Protein AF-0000000078787215 (afdb_homodimer)

Radius of gyration: 21.3 Å; Cα contacts (8 Å, |Δi|>4): 673; chains: 2; bounding box: 52×55×45 Å

Sequence (378 aa):
MTNVIDKITSLYPISDDTIRTLKENVTICHFPKKHLLIKENTFSRSAYFIEKGITRSFWLVNGEEITTSFSWEGGIVFSMDEFYYNKLSEEFVETLEEVVAYKISLSDLNRLFQTNIELANWGRIIHQDEYRRLHRSHKERLTLPAKERYEEFKQQFPQIYQRVNLGYIASYLGITLSTLSRLRAQNNIMTNVIDKITSLYPISDDTIRTLKENVTICHFPKKHLLIKENTFSRSAYFIEKGITRSFWLVNGEEITTSFSWEGGIVFSMDEFYYNKLSEEFVETLEEVVAYKISLSDLNRLFQTNIELANWGRIIHQDEYRRLHRSHKERLTLPAKERYEEFKQQFPQIYQRVNLGYIASYLGITLSTLSRLRAQNNI

Structure (mmCIF, N/CA/C/O backbone):
data_AF-0000000078787215-model_v1
#
loop_
_entity.id
_entity.type
_entity.pdbx_description
1 polymer 'Cyclic nucleotide-binding domain-containing protein'
#
loop_
_atom_site.group_PDB
_atom_site.id
_atom_site.type_symbol
_atom_site.label_atom_id
_atom_site.label_alt_id
_atom_site.label_comp_id
_atom_site.label_asym_id
_atom_site.label_entity_id
_atom_site.label_seq_id
_atom_site.pdbx_PDB_ins_code
_atom_site.Cartn_x
_atom_site.Cartn_y
_atom_site.Cartn_z
_atom_site.occupancy
_atom_site.B_iso_or_equiv
_atom_site.auth_seq_id
_atom_site.auth_comp_id
_atom_site.auth_asym_id
_atom_site.auth_atom_id
_atom_site.pdbx_PDB_model_num
ATOM 1 N N . MET A 1 1 ? -12.953 -23.453 -5.723 1 96.75 1 MET A N 1
ATOM 2 C CA . MET A 1 1 ? -12.43 -22.203 -5.199 1 96.75 1 MET A CA 1
ATOM 3 C C . MET A 1 1 ? -12.203 -22.281 -3.695 1 96.75 1 MET A C 1
ATOM 5 O O . MET A 1 1 ? -12.492 -21.344 -2.965 1 96.75 1 MET A O 1
ATOM 9 N N . THR A 1 2 ? -11.703 -23.406 -3.283 1 97.75 2 THR A N 1
ATOM 10 C CA . THR A 1 2 ? -11.562 -23.672 -1.856 1 97.75 2 THR A CA 1
ATOM 11 C C . THR A 1 2 ? -10.469 -22.812 -1.242 1 97.75 2 THR A C 1
ATOM 13 O O . THR A 1 2 ? -10.727 -22.062 -0.295 1 97.75 2 THR A O 1
ATOM 16 N N . ASN A 1 3 ? -9.234 -22.844 -1.761 1 98.38 3 ASN A N 1
ATOM 17 C CA . ASN A 1 3 ? -8.133 -22.062 -1.21 1 98.38 3 ASN A CA 1
ATOM 18 C C . ASN A 1 3 ? -8.398 -20.562 -1.304 1 98.38 3 ASN A C 1
ATOM 20 O O . ASN A 1 3 ? -8.078 -19.812 -0.38 1 98.38 3 ASN A O 1
ATOM 24 N N . VAL A 1 4 ? -9.008 -20.141 -2.375 1 98.62 4 VAL A N 1
ATOM 25 C CA . VAL A 1 4 ? -9.312 -18.734 -2.604 1 98.62 4 VAL A CA 1
ATOM 26 C C . VAL A 1 4 ? -10.312 -18.25 -1.552 1 98.62 4 VAL A C 1
ATOM 28 O O . VAL A 1 4 ? -10.062 -17.25 -0.874 1 98.62 4 VAL A O 1
ATOM 31 N N . ILE A 1 5 ? -11.359 -19.016 -1.369 1 98.69 5 ILE A N 1
ATOM 32 C CA . ILE A 1 5 ? -12.422 -18.609 -0.453 1 98.69 5 ILE A CA 1
ATOM 33 C C . ILE A 1 5 ? -11.914 -18.688 0.986 1 98.69 5 ILE A C 1
ATOM 35 O O . ILE A 1 5 ? -12.227 -17.812 1.802 1 98.69 5 ILE A O 1
ATOM 39 N N . ASP A 1 6 ? -11.148 -19.703 1.272 1 98.44 6 ASP A N 1
ATOM 40 C CA . ASP A 1 6 ? -10.586 -19.828 2.611 1 98.44 6 ASP A CA 1
ATOM 41 C C . ASP A 1 6 ? -9.719 -18.625 2.953 1 98.44 6 ASP A C 1
ATOM 43 O O . ASP A 1 6 ? -9.805 -18.078 4.059 1 98.44 6 ASP A O 1
ATOM 47 N N . LYS A 1 7 ? -8.898 -18.188 2.045 1 98.31 7 LYS A N 1
ATOM 48 C CA . L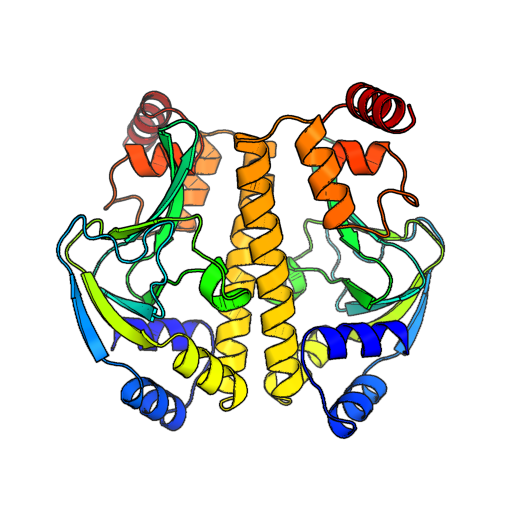YS A 1 7 ? -8.023 -17.031 2.287 1 98.31 7 LYS A CA 1
ATOM 49 C C . LYS A 1 7 ? -8.836 -15.742 2.41 1 98.31 7 LYS A C 1
ATOM 51 O O . LYS A 1 7 ? -8.602 -14.938 3.311 1 98.31 7 LYS A O 1
ATOM 56 N N . ILE A 1 8 ? -9.781 -15.555 1.487 1 98.5 8 ILE A N 1
ATOM 57 C CA . ILE A 1 8 ? -10.625 -14.367 1.549 1 98.5 8 ILE A CA 1
ATOM 58 C C . ILE A 1 8 ? -11.297 -14.281 2.918 1 98.5 8 ILE A C 1
ATOM 60 O O . ILE A 1 8 ? -11.25 -13.242 3.578 1 98.5 8 ILE A O 1
ATOM 64 N N . THR A 1 9 ? -11.828 -15.422 3.369 1 98.19 9 THR A N 1
ATOM 65 C CA . THR A 1 9 ? -12.594 -15.461 4.613 1 98.19 9 THR A CA 1
ATOM 66 C C . THR A 1 9 ? -11.672 -15.273 5.816 1 98.19 9 THR A C 1
ATOM 68 O O . THR A 1 9 ? -12.07 -14.703 6.832 1 98.19 9 THR A O 1
ATOM 71 N N . SER A 1 10 ? -10.438 -15.727 5.676 1 97.69 10 SER A N 1
ATOM 72 C CA . SER A 1 10 ? -9.484 -15.555 6.762 1 97.69 10 SER A CA 1
ATOM 73 C C . SER A 1 10 ? -9.125 -14.078 6.953 1 97.69 10 SER A C 1
ATOM 75 O O . SER A 1 10 ? -8.758 -13.664 8.055 1 97.69 10 SER A O 1
ATOM 77 N N . LEU A 1 11 ? -9.234 -13.281 5.934 1 97 11 LEU A N 1
ATOM 78 C CA . LEU A 1 11 ? -8.883 -11.859 5.988 1 97 11 LEU A CA 1
ATOM 79 C C . LEU A 1 11 ? -10.094 -11.016 6.367 1 97 11 LEU A C 1
ATOM 81 O O . LEU A 1 11 ? -9.969 -10.039 7.105 1 97 11 LEU A O 1
ATOM 85 N N . TYR A 1 12 ? -11.188 -11.414 5.871 1 97.75 12 TYR A N 1
ATOM 86 C CA . TYR A 1 12 ? -12.438 -10.711 6.121 1 97.75 12 TYR A CA 1
ATOM 87 C C . TYR A 1 12 ? -13.633 -11.648 5.984 1 97.75 12 TYR A C 1
ATOM 89 O O . TYR A 1 12 ? -13.75 -12.367 4.988 1 97.75 12 TYR A O 1
ATOM 97 N N . PRO A 1 13 ? -14.555 -11.586 6.953 1 97.75 13 PRO A N 1
ATOM 98 C CA . PRO A 1 13 ? -15.734 -12.445 6.848 1 97.75 13 PRO A CA 1
ATOM 99 C C . PRO A 1 13 ? -16.641 -12.078 5.672 1 97.75 13 PRO A C 1
ATOM 101 O O . PRO A 1 13 ? -17.016 -10.906 5.527 1 97.75 13 PRO A O 1
ATOM 104 N N . ILE A 1 14 ? -16.938 -13.023 4.863 1 98.06 14 ILE A N 1
ATOM 105 C CA . ILE A 1 14 ? -17.859 -12.789 3.76 1 98.06 14 ILE A CA 1
ATOM 106 C C . ILE A 1 14 ? -19 -13.797 3.822 1 98.06 14 ILE A C 1
ATOM 108 O O . ILE A 1 14 ? -18.812 -14.938 4.238 1 98.06 14 ILE A O 1
ATOM 112 N N . SER A 1 15 ? -20.188 -13.414 3.412 1 98.56 15 SER A N 1
ATOM 113 C CA . SER A 1 15 ? -21.391 -14.234 3.475 1 98.56 15 SER A CA 1
ATOM 114 C C . SER A 1 15 ? -21.438 -15.242 2.33 1 98.56 15 SER A C 1
ATOM 116 O O . SER A 1 15 ? -20.703 -15.109 1.352 1 98.56 15 SER A O 1
ATOM 118 N N . ASP A 1 16 ? -22.375 -16.203 2.469 1 98.31 16 ASP A N 1
ATOM 119 C CA . ASP A 1 16 ? -22.594 -17.172 1.401 1 98.31 16 ASP A CA 1
ATOM 120 C C . ASP A 1 16 ? -23.094 -16.484 0.13 1 98.31 16 ASP A C 1
ATOM 122 O O . ASP A 1 16 ? -22.766 -16.922 -0.98 1 98.31 16 ASP A O 1
ATOM 126 N N . ASP A 1 17 ? -23.859 -15.461 0.309 1 98.56 17 ASP A N 1
ATOM 127 C CA . ASP A 1 17 ? -24.344 -14.703 -0.841 1 98.56 17 ASP A CA 1
ATOM 128 C C . ASP A 1 17 ? -23.188 -14.047 -1.588 1 98.56 17 ASP A C 1
ATOM 130 O O . ASP A 1 17 ? -23.156 -14.047 -2.82 1 98.56 17 ASP A O 1
ATOM 134 N N . THR A 1 18 ? -22.281 -13.508 -0.87 1 98.69 18 THR A N 1
ATOM 135 C CA . THR A 1 18 ? -21.109 -12.891 -1.466 1 98.69 18 THR A CA 1
ATOM 136 C C . THR A 1 18 ? -20.25 -13.938 -2.18 1 98.69 18 THR A C 1
ATOM 138 O O . THR A 1 18 ? -19.75 -13.695 -3.281 1 98.69 18 THR A O 1
ATOM 141 N N . ILE A 1 19 ? -20.094 -15.102 -1.53 1 98.56 19 ILE A N 1
ATOM 142 C CA . ILE A 1 19 ? -19.344 -16.188 -2.135 1 98.56 19 ILE A CA 1
ATOM 143 C C . ILE A 1 19 ? -19.984 -16.594 -3.457 1 98.56 19 ILE A C 1
ATOM 145 O O . ILE A 1 19 ? -19.297 -16.781 -4.465 1 98.56 19 ILE A O 1
ATOM 149 N N . ARG A 1 20 ? -21.266 -16.719 -3.457 1 98.44 20 ARG A N 1
ATOM 150 C CA . ARG A 1 20 ? -22 -17.062 -4.676 1 98.44 20 ARG A CA 1
ATOM 151 C C . ARG A 1 20 ? -21.781 -16.016 -5.758 1 98.44 20 ARG A C 1
ATOM 153 O O . ARG A 1 20 ? -21.531 -16.344 -6.914 1 98.44 20 ARG A O 1
ATOM 160 N N . THR A 1 21 ? -21.875 -14.773 -5.383 1 98.44 21 THR A N 1
ATOM 161 C CA . THR A 1 21 ? -21.672 -13.672 -6.312 1 98.44 21 THR A CA 1
ATOM 162 C C . THR A 1 21 ? -20.281 -13.734 -6.926 1 98.44 21 THR A C 1
ATOM 164 O O . THR A 1 21 ? -20.109 -13.57 -8.141 1 98.44 21 THR A O 1
ATOM 167 N N . LEU A 1 22 ? -19.297 -13.984 -6.078 1 98.44 22 LEU A N 1
ATOM 168 C CA . LEU A 1 22 ? -17.922 -14.094 -6.559 1 98.44 22 LEU A CA 1
ATOM 169 C C . LEU A 1 22 ? -17.781 -15.234 -7.555 1 98.44 22 LEU A C 1
ATOM 171 O O . LEU A 1 22 ? -17.234 -15.055 -8.641 1 98.44 22 LEU A O 1
ATOM 175 N N . LYS A 1 23 ? -18.312 -16.344 -7.199 1 98.44 23 LYS A N 1
ATOM 176 C CA . LYS A 1 23 ? -18.203 -17.531 -8.039 1 98.44 23 LYS A CA 1
ATOM 177 C C . LYS A 1 23 ? -18.875 -17.312 -9.391 1 98.44 23 LYS A C 1
ATOM 179 O O . LYS A 1 23 ? -18.406 -17.844 -10.406 1 98.44 23 LYS A O 1
ATOM 184 N N . GLU A 1 24 ? -19.859 -16.484 -9.414 1 98.31 24 GLU A N 1
ATOM 185 C CA . GLU A 1 24 ? -20.625 -16.219 -10.641 1 98.31 24 GLU A CA 1
ATOM 186 C C . GLU A 1 24 ? -19.859 -15.266 -11.555 1 98.31 24 GLU A C 1
ATOM 188 O O . GLU A 1 24 ? -20.203 -15.117 -12.734 1 98.31 24 GLU A O 1
ATOM 193 N N . ASN A 1 25 ? -18.844 -14.664 -11.062 1 98.44 25 ASN A N 1
ATOM 194 C CA . ASN A 1 25 ? -18.156 -13.633 -11.836 1 98.44 25 ASN A CA 1
ATOM 195 C C . ASN A 1 25 ? -16.75 -14.07 -12.234 1 98.44 25 ASN A C 1
ATOM 197 O O . ASN A 1 25 ? -15.977 -13.273 -12.773 1 98.44 25 ASN A O 1
ATOM 201 N N . VAL A 1 26 ? -16.406 -15.344 -11.922 1 98.69 26 VAL A N 1
ATOM 202 C CA . VAL A 1 26 ? -15.062 -15.797 -12.234 1 98.69 26 VAL A CA 1
ATOM 203 C C . VAL A 1 26 ? -15.125 -17 -13.164 1 98.69 26 VAL A C 1
ATOM 205 O O . VAL A 1 26 ? -16.156 -17.688 -13.234 1 98.69 26 VAL A O 1
ATOM 208 N N . THR A 1 27 ? -14.016 -17.203 -13.898 1 98.56 27 THR A N 1
ATOM 209 C CA . THR A 1 27 ? -13.836 -18.391 -14.742 1 98.56 27 THR A CA 1
ATOM 210 C C . THR A 1 27 ? -12.539 -19.109 -14.398 1 98.56 27 THR A C 1
ATOM 212 O O . THR A 1 27 ? -11.5 -18.469 -14.203 1 98.56 27 THR A O 1
ATOM 215 N N . ILE A 1 28 ? -12.57 -20.453 -14.367 1 98.38 28 ILE A N 1
ATOM 216 C CA . ILE A 1 28 ? -11.383 -21.234 -14.023 1 98.38 28 ILE A CA 1
ATOM 217 C C . ILE A 1 28 ? -10.422 -21.266 -15.211 1 98.38 28 ILE A C 1
ATOM 219 O O . ILE A 1 28 ? -10.852 -21.375 -16.359 1 98.38 28 ILE A O 1
ATOM 223 N N . CYS A 1 29 ? -9.133 -21.125 -14.953 1 98.19 29 CYS A N 1
ATOM 224 C CA . CYS A 1 29 ? -8.07 -21.156 -15.945 1 98.19 29 CYS A CA 1
ATOM 225 C C . CYS A 1 29 ? -6.898 -22 -15.469 1 98.19 29 CYS A C 1
ATOM 227 O O . CYS A 1 29 ? -6.68 -22.141 -14.258 1 98.19 29 CYS A O 1
ATOM 229 N N . HIS A 1 30 ? -6.215 -22.531 -16.438 1 98.69 30 HIS A N 1
ATOM 230 C CA . HIS A 1 30 ? -4.992 -23.297 -16.203 1 98.69 30 HIS A CA 1
ATOM 231 C C . HIS A 1 30 ? -3.822 -22.719 -16.984 1 98.69 30 HIS A C 1
ATOM 233 O O . HIS A 1 30 ? -3.959 -22.406 -18.172 1 98.69 30 HIS A O 1
ATOM 239 N N . PHE A 1 31 ? -2.725 -22.516 -16.328 1 98.5 31 PHE A N 1
ATOM 240 C CA . PHE A 1 31 ? -1.531 -21.969 -16.969 1 98.5 31 PHE A CA 1
ATOM 241 C C . PHE A 1 31 ? -0.323 -22.859 -16.703 1 98.5 31 PHE A C 1
ATOM 243 O O . PHE A 1 31 ? -0.154 -23.391 -15.602 1 98.5 31 PHE A O 1
ATOM 250 N N . PRO A 1 32 ? 0.517 -23.094 -17.734 1 98.5 32 PRO A N 1
ATOM 251 C CA . PRO A 1 32 ? 1.764 -23.828 -17.5 1 98.5 32 PRO A CA 1
ATOM 252 C C . PRO A 1 32 ? 2.812 -23 -16.766 1 98.5 32 PRO A C 1
ATOM 254 O O . PRO A 1 32 ? 2.635 -21.781 -16.594 1 98.5 32 PRO A O 1
ATOM 257 N N . LYS A 1 33 ? 3.785 -23.703 -16.312 1 97.75 33 LYS A N 1
ATOM 258 C CA . LYS A 1 33 ? 4.957 -23.031 -15.773 1 97.75 33 LYS A CA 1
ATOM 259 C C . LYS A 1 33 ? 5.559 -22.062 -16.781 1 97.75 33 LYS A C 1
ATOM 261 O O . LYS A 1 33 ? 5.574 -22.344 -17.984 1 97.75 33 LYS A O 1
ATOM 266 N N . LYS A 1 34 ? 6 -20.844 -16.297 1 97.31 34 LYS A N 1
ATOM 267 C CA . LYS A 1 34 ? 6.711 -19.828 -17.062 1 97.31 34 LYS A CA 1
ATOM 268 C C . LYS A 1 34 ? 5.762 -19.078 -18 1 97.31 34 LYS A C 1
ATOM 270 O O . LYS A 1 34 ? 6.191 -18.5 -19 1 97.31 34 LYS A O 1
ATOM 275 N N . HIS A 1 35 ? 4.547 -19.141 -17.688 1 97.25 35 HIS A N 1
ATOM 276 C CA . HIS A 1 35 ? 3.572 -18.344 -18.422 1 97.25 35 HIS A CA 1
ATOM 277 C C . HIS A 1 35 ? 3.492 -16.922 -17.859 1 97.25 35 HIS A C 1
ATOM 279 O O . HIS A 1 35 ? 3.469 -16.734 -16.641 1 97.25 35 HIS A O 1
ATOM 285 N N . LEU A 1 36 ? 3.41 -15.898 -18.719 1 96.56 36 LEU A N 1
ATOM 286 C CA . LEU A 1 36 ? 3.254 -14.508 -18.297 1 96.56 36 LEU A CA 1
ATOM 287 C C . LEU A 1 36 ? 1.779 -14.133 -18.188 1 96.56 36 LEU A C 1
ATOM 289 O O . LEU A 1 36 ? 1.128 -13.875 -19.203 1 96.56 36 LEU A O 1
ATOM 293 N N . LEU A 1 37 ? 1.304 -14.047 -16.953 1 96.06 37 LEU A N 1
ATOM 294 C CA . LEU A 1 37 ? -0.068 -13.602 -16.719 1 96.06 37 LEU A CA 1
ATOM 295 C C . LEU A 1 37 ? -0.227 -12.125 -17.062 1 96.06 37 LEU A C 1
ATOM 297 O O . LEU A 1 37 ? -1.271 -11.711 -17.562 1 96.06 37 LEU A O 1
ATOM 301 N N . ILE A 1 38 ? 0.708 -11.391 -16.656 1 93.88 38 ILE A N 1
ATOM 302 C CA . ILE A 1 38 ? 0.795 -9.953 -16.906 1 93.88 38 ILE A CA 1
ATOM 303 C C . ILE A 1 38 ? 2.119 -9.633 -17.594 1 93.88 38 ILE A C 1
ATOM 305 O O . ILE A 1 38 ? 3.176 -10.117 -17.188 1 93.88 38 ILE A O 1
ATOM 309 N N . LYS A 1 39 ? 1.926 -8.938 -18.656 1 87.44 39 LYS A N 1
ATOM 310 C CA . LYS A 1 39 ? 3.113 -8.539 -19.422 1 87.44 39 LYS A CA 1
ATOM 311 C C . LYS A 1 39 ? 3.199 -7.023 -19.547 1 87.44 39 LYS A C 1
ATOM 313 O O . LYS A 1 39 ? 2.176 -6.34 -19.594 1 87.44 39 LYS A O 1
ATOM 318 N N . GLU A 1 40 ? 4.395 -6.727 -19.625 1 73.81 40 GLU A N 1
ATOM 319 C CA . GLU A 1 40 ? 4.629 -5.297 -19.797 1 73.81 40 GLU A CA 1
ATOM 320 C C . GLU A 1 40 ? 4.145 -4.828 -21.172 1 73.81 40 GLU A C 1
ATOM 322 O O . GLU A 1 40 ? 4.176 -5.586 -22.141 1 73.81 40 GLU A O 1
ATOM 327 N N . ASN A 1 41 ? 3.541 -3.666 -21.188 1 73.19 41 ASN A N 1
ATOM 328 C CA . ASN A 1 41 ? 3.107 -2.939 -22.375 1 73.19 41 ASN A CA 1
ATOM 329 C C . ASN A 1 41 ? 1.854 -3.561 -22.984 1 73.19 41 ASN A C 1
ATOM 331 O O . ASN A 1 41 ? 1.601 -3.412 -24.188 1 73.19 41 ASN A O 1
ATOM 335 N N . THR A 1 42 ? 1.249 -4.43 -22.312 1 78.88 42 THR A N 1
ATOM 336 C CA . THR A 1 42 ? -0.045 -4.953 -22.719 1 78.88 42 THR A CA 1
ATOM 337 C C . THR A 1 42 ? -1.084 -4.781 -21.625 1 78.88 42 THR A C 1
ATOM 339 O O . THR A 1 42 ? -0.734 -4.668 -20.438 1 78.88 42 THR A O 1
ATOM 342 N N . PHE A 1 43 ? -2.314 -4.59 -22.031 1 84.56 43 PHE A N 1
ATOM 343 C CA . PHE A 1 43 ? -3.41 -4.609 -21.062 1 84.56 43 PHE A CA 1
ATOM 344 C C . PHE A 1 43 ? -3.854 -6.039 -20.781 1 84.56 43 PHE A C 1
ATOM 346 O O . PHE A 1 43 ? -4.184 -6.789 -21.703 1 84.56 43 PHE A O 1
ATOM 353 N N . SER A 1 44 ? -3.752 -6.473 -19.609 1 84.81 44 SER A N 1
ATOM 354 C CA . SER A 1 44 ? -4.23 -7.793 -19.219 1 84.81 44 SER A CA 1
ATOM 355 C C . SER A 1 44 ? -5.746 -7.809 -19.062 1 84.81 44 SER A C 1
ATOM 357 O O . SER A 1 44 ? -6.41 -8.766 -19.469 1 84.81 44 SER A O 1
ATOM 359 N N . ARG A 1 45 ? -6.242 -6.812 -18.438 1 90.44 45 ARG A N 1
ATOM 360 C CA . ARG A 1 45 ? -7.66 -6.535 -18.219 1 90.44 45 ARG A CA 1
ATOM 361 C C . ARG A 1 45 ? -8.266 -7.52 -17.234 1 90.44 45 ARG A C 1
ATOM 363 O O . ARG A 1 45 ? -9.484 -7.547 -17.047 1 90.44 45 ARG A O 1
ATOM 370 N N . SER A 1 46 ? -7.363 -8.336 -16.656 1 96.06 46 SER A N 1
ATOM 371 C CA . SER A 1 46 ? -7.883 -9.367 -15.766 1 96.06 46 SER A CA 1
ATOM 372 C C . SER A 1 46 ? -7.09 -9.422 -14.461 1 96.06 46 SER A C 1
ATOM 374 O O . SER A 1 46 ? -5.926 -9.023 -14.422 1 96.06 46 SER A O 1
ATOM 376 N N . ALA A 1 47 ? -7.801 -9.859 -13.445 1 97.94 47 ALA A N 1
ATOM 377 C CA . ALA A 1 47 ? -7.199 -10.32 -12.195 1 97.94 47 ALA A CA 1
ATOM 378 C C . ALA A 1 47 ? -7.336 -11.836 -12.047 1 97.94 47 ALA A C 1
ATOM 380 O O . ALA A 1 47 ? -8.234 -12.438 -12.641 1 97.94 47 ALA A O 1
ATOM 381 N N . TYR A 1 48 ? -6.441 -12.43 -11.258 1 98.62 48 TYR A N 1
ATOM 382 C CA . TYR A 1 48 ? -6.418 -13.883 -11.102 1 98.62 48 TYR A CA 1
ATOM 383 C C . TYR A 1 48 ? -6.344 -14.273 -9.633 1 98.62 48 TYR A C 1
ATOM 385 O O . TYR A 1 48 ? -5.387 -13.922 -8.938 1 98.62 48 TYR A O 1
ATOM 393 N N . PHE A 1 49 ? -7.375 -14.984 -9.164 1 98.88 49 PHE A N 1
ATOM 394 C CA . PHE A 1 49 ? -7.305 -15.648 -7.871 1 98.88 49 PHE A CA 1
ATOM 395 C C . PHE A 1 49 ? -6.562 -16.984 -7.988 1 98.88 49 PHE A C 1
ATOM 397 O O . PHE A 1 49 ? -6.973 -17.859 -8.75 1 98.88 49 PHE A O 1
ATOM 404 N N . ILE A 1 50 ? -5.52 -17.156 -7.203 1 98.81 50 ILE A N 1
ATOM 405 C CA . ILE A 1 50 ? -4.695 -18.359 -7.316 1 98.81 50 ILE A CA 1
ATOM 406 C C . ILE A 1 50 ? -5.297 -19.469 -6.473 1 98.81 50 ILE A C 1
ATOM 408 O O . ILE A 1 50 ? -5.371 -19.359 -5.246 1 98.81 50 ILE A O 1
ATOM 412 N N . GLU A 1 51 ? -5.711 -20.484 -7.129 1 98.88 51 GLU A N 1
ATOM 413 C CA . GLU A 1 51 ? -6.227 -21.656 -6.418 1 98.88 51 GLU A CA 1
ATOM 414 C C . GLU A 1 51 ? -5.105 -22.641 -6.098 1 98.88 51 GLU A C 1
ATOM 416 O O . GLU A 1 51 ? -5.086 -23.234 -5.016 1 98.88 51 GLU A O 1
ATOM 421 N N . LYS A 1 52 ? -4.246 -22.828 -7.059 1 98.56 52 LYS A N 1
ATOM 422 C CA . LYS A 1 52 ? -3.076 -23.688 -6.926 1 98.56 52 LYS A CA 1
ATOM 423 C C . LYS A 1 52 ? -1.884 -23.125 -7.691 1 98.56 52 LYS A C 1
ATOM 425 O O . LYS A 1 52 ? -2.033 -22.641 -8.82 1 98.56 52 LYS A O 1
ATOM 430 N N . GLY A 1 53 ? -0.742 -23.219 -6.992 1 98.25 53 GLY A N 1
ATOM 431 C CA . GLY A 1 53 ? 0.482 -22.797 -7.664 1 98.25 53 GLY A CA 1
ATOM 432 C C . GLY A 1 53 ? 1.057 -21.516 -7.117 1 98.25 53 GLY A C 1
ATOM 433 O O . GLY A 1 53 ? 0.586 -21 -6.098 1 98.25 53 GLY A O 1
ATOM 434 N N . ILE A 1 54 ? 2.158 -21 -7.766 1 98.44 54 ILE A N 1
ATOM 435 C CA . ILE A 1 54 ? 2.904 -19.828 -7.312 1 98.44 54 ILE A CA 1
ATOM 436 C C . ILE A 1 54 ? 3.172 -18.891 -8.492 1 98.44 54 ILE A C 1
ATOM 438 O O . ILE A 1 54 ? 3.438 -19.359 -9.602 1 98.44 54 ILE A O 1
ATOM 442 N N . THR A 1 55 ? 3.092 -17.625 -8.234 1 98.31 55 THR A N 1
ATOM 443 C CA . THR A 1 55 ? 3.49 -16.625 -9.219 1 98.31 55 THR A CA 1
ATOM 444 C C . THR A 1 55 ? 4.559 -15.695 -8.648 1 98.31 55 THR A C 1
ATOM 446 O O . THR A 1 55 ? 4.727 -15.609 -7.43 1 98.31 55 THR A O 1
ATOM 449 N N . ARG A 1 56 ? 5.273 -15.07 -9.531 1 98.12 56 ARG A N 1
ATOM 450 C CA . ARG A 1 56 ? 6.27 -14.055 -9.211 1 98.12 56 ARG A CA 1
ATOM 451 C C . ARG A 1 56 ? 6.016 -12.773 -10 1 98.12 56 ARG A C 1
ATOM 453 O O . ARG A 1 56 ? 5.688 -12.82 -11.188 1 98.12 56 ARG A O 1
ATOM 460 N N . SER A 1 57 ? 6.141 -11.688 -9.328 1 97 57 SER A N 1
ATOM 461 C CA . SER A 1 57 ? 6.129 -10.375 -9.977 1 97 57 SER A CA 1
ATOM 462 C C . SER A 1 57 ? 7.527 -9.773 -10.023 1 97 57 SER A C 1
ATOM 464 O O . SER A 1 57 ? 8.312 -9.938 -9.086 1 97 57 SER A O 1
ATOM 466 N N . PHE A 1 58 ? 7.801 -9.07 -11.156 1 96.5 58 PHE A N 1
ATOM 467 C CA . PHE A 1 58 ? 9.133 -8.492 -11.258 1 96.5 58 PHE A CA 1
ATOM 468 C C . PHE A 1 58 ? 9.148 -7.344 -12.258 1 96.5 58 PHE A C 1
ATOM 470 O O . PHE A 1 58 ? 8.281 -7.266 -13.133 1 96.5 58 PHE A O 1
ATOM 477 N N . TRP A 1 59 ? 10.109 -6.488 -12.055 1 93.5 59 TRP A N 1
ATOM 478 C CA . TRP A 1 59 ? 10.461 -5.438 -13.008 1 93.5 59 TRP A CA 1
ATOM 479 C C . TRP A 1 59 ? 11.68 -5.836 -13.828 1 93.5 59 TRP A C 1
ATOM 481 O O . TRP A 1 59 ? 12.5 -6.645 -13.391 1 93.5 59 TRP A O 1
ATOM 491 N N . LEU A 1 60 ? 11.734 -5.219 -15.023 1 91.56 60 LEU A N 1
ATOM 492 C CA . LEU A 1 60 ? 13 -5.215 -15.75 1 91.56 60 LEU A CA 1
ATOM 493 C C . LEU A 1 60 ? 13.742 -3.9 -15.539 1 91.56 60 LEU A C 1
ATOM 495 O O . LEU A 1 60 ? 13.227 -2.83 -15.867 1 91.56 60 LEU A O 1
ATOM 499 N N . VAL A 1 61 ? 14.914 -3.99 -14.938 1 88.69 61 VAL A N 1
ATOM 500 C CA . VAL A 1 61 ? 15.758 -2.824 -14.695 1 88.69 61 VAL A CA 1
ATOM 501 C C . VAL A 1 61 ? 17.125 -3.035 -15.344 1 88.69 61 VAL A C 1
ATOM 503 O O . VAL A 1 61 ? 17.922 -3.85 -14.867 1 88.69 61 VAL A O 1
ATOM 506 N N . ASN A 1 62 ? 17.406 -2.174 -16.344 1 87.69 62 ASN A N 1
ATOM 507 C CA . ASN A 1 62 ? 18.656 -2.322 -17.078 1 87.69 62 ASN A CA 1
ATOM 508 C C . ASN A 1 62 ? 18.875 -3.764 -17.531 1 87.69 62 ASN A C 1
ATOM 510 O O . ASN A 1 62 ? 19.953 -4.32 -17.328 1 87.69 62 ASN A O 1
ATOM 514 N N . GLY A 1 63 ? 17.844 -4.406 -17.922 1 87.81 63 GLY A N 1
ATOM 515 C CA . GLY A 1 63 ? 17.906 -5.758 -18.453 1 87.81 63 GLY A CA 1
ATOM 516 C C . GLY A 1 63 ? 17.875 -6.828 -17.375 1 87.81 63 GLY A C 1
ATOM 517 O O . GLY A 1 63 ? 17.844 -8.023 -17.688 1 87.81 63 GLY A O 1
ATOM 518 N N . GLU A 1 64 ? 17.859 -6.465 -16.125 1 92.5 64 GLU A N 1
ATOM 519 C CA . GLU A 1 64 ? 17.844 -7.418 -15.023 1 92.5 64 GLU A CA 1
ATOM 520 C C . GLU A 1 64 ? 16.453 -7.5 -14.398 1 92.5 64 GLU A C 1
ATOM 522 O O . GLU A 1 64 ? 15.773 -6.484 -14.242 1 92.5 64 GLU A O 1
ATOM 527 N N . GLU A 1 65 ? 16.125 -8.742 -14.023 1 95.12 65 GLU A N 1
ATOM 528 C CA . GLU A 1 65 ? 14.844 -8.953 -13.336 1 95.12 65 GLU A CA 1
ATOM 529 C C . GLU A 1 65 ? 14.969 -8.68 -11.844 1 95.12 65 GLU A C 1
ATOM 531 O O . GLU A 1 65 ? 15.828 -9.266 -11.172 1 95.12 65 GLU A O 1
ATOM 536 N N . ILE A 1 66 ? 14.141 -7.789 -11.383 1 95.69 66 ILE A N 1
ATOM 537 C CA . ILE A 1 66 ? 14.062 -7.516 -9.953 1 95.69 66 ILE A CA 1
ATOM 538 C C . ILE A 1 66 ? 12.727 -8.008 -9.406 1 95.69 66 ILE A C 1
ATOM 540 O O . ILE A 1 66 ? 11.68 -7.434 -9.695 1 95.69 66 ILE A O 1
ATOM 544 N N . THR A 1 67 ? 12.781 -9.055 -8.578 1 96.94 67 THR A N 1
ATOM 545 C CA . THR A 1 67 ? 11.57 -9.617 -7.996 1 96.94 67 THR A CA 1
ATOM 546 C C . THR A 1 67 ? 10.938 -8.648 -7.004 1 96.94 67 THR A C 1
ATOM 548 O O . THR A 1 67 ? 11.633 -8.094 -6.141 1 96.94 67 THR A O 1
ATOM 551 N N . THR A 1 68 ? 9.617 -8.422 -7.129 1 95.75 68 THR A N 1
ATOM 552 C CA . THR A 1 68 ? 8.945 -7.461 -6.262 1 95.75 68 THR A CA 1
ATOM 553 C C . THR A 1 68 ? 7.992 -8.172 -5.309 1 95.75 68 THR A C 1
ATOM 555 O O . THR A 1 68 ? 7.637 -7.629 -4.258 1 95.75 68 THR A O 1
ATOM 558 N N . SER A 1 69 ? 7.551 -9.344 -5.676 1 96.44 69 SER A N 1
ATOM 559 C CA . SER A 1 69 ? 6.602 -10.062 -4.824 1 96.44 69 SER A CA 1
ATOM 560 C C . SER A 1 69 ? 6.383 -11.484 -5.316 1 96.44 69 SER A C 1
ATOM 562 O O . SER A 1 69 ? 6.84 -11.852 -6.402 1 96.44 69 SER A O 1
ATOM 564 N N . PHE A 1 70 ? 5.777 -12.266 -4.461 1 97.75 70 PHE A N 1
ATOM 565 C CA . PHE A 1 70 ? 5.293 -13.609 -4.773 1 97.75 70 PHE A CA 1
ATOM 566 C C . PHE A 1 70 ? 3.838 -13.766 -4.352 1 97.75 70 PHE A C 1
ATOM 568 O O . PHE A 1 70 ? 3.379 -13.102 -3.42 1 97.75 70 PHE A O 1
ATOM 575 N N . SER A 1 71 ? 3.15 -14.562 -5.039 1 97.62 71 SER A N 1
ATOM 576 C CA . SER A 1 71 ? 1.807 -14.977 -4.656 1 97.62 71 SER A CA 1
ATOM 577 C C . SER A 1 71 ? 1.641 -16.484 -4.777 1 97.62 71 SER A C 1
ATOM 579 O O . SER A 1 71 ? 2.234 -17.109 -5.656 1 97.62 71 SER A O 1
ATOM 581 N N . TRP A 1 72 ? 0.852 -17.031 -3.855 1 97.88 72 TRP A N 1
ATOM 582 C CA . TRP A 1 72 ? 0.574 -18.469 -3.832 1 97.88 72 TRP A CA 1
ATOM 583 C C . TRP A 1 72 ? -0.899 -18.734 -3.537 1 97.88 72 TRP A C 1
ATOM 585 O O . TRP A 1 72 ? -1.737 -17.844 -3.686 1 97.88 72 TRP A O 1
ATOM 595 N N . GLU A 1 73 ? -1.211 -20 -3.262 1 98.44 73 GLU A N 1
ATOM 596 C CA . GLU A 1 73 ? -2.6 -20.406 -3.078 1 98.44 73 GLU A CA 1
ATOM 597 C C . GLU A 1 73 ? -3.336 -19.453 -2.139 1 98.44 73 GLU A C 1
ATOM 599 O O . GLU A 1 73 ? -2.881 -19.203 -1.021 1 98.44 73 GLU A O 1
ATOM 604 N N . GLY A 1 74 ? -4.461 -18.922 -2.666 1 98.06 74 GLY A N 1
ATOM 605 C CA . GLY A 1 74 ? -5.266 -17.984 -1.901 1 98.06 74 GLY A CA 1
ATOM 606 C C . GLY A 1 74 ? -5.004 -16.531 -2.268 1 98.06 74 GLY A C 1
ATOM 607 O O . GLY A 1 74 ? -5.801 -15.648 -1.943 1 98.06 74 GLY A O 1
ATOM 608 N N . GLY A 1 75 ? -3.936 -16.281 -2.938 1 97.75 75 GLY A N 1
ATOM 609 C CA . GLY A 1 75 ? -3.57 -14.93 -3.311 1 97.75 75 GLY A CA 1
ATOM 610 C C . GLY A 1 75 ? -4.328 -14.414 -4.523 1 97.75 75 GLY A C 1
ATOM 611 O O . GLY A 1 75 ? -5.055 -15.172 -5.172 1 97.75 75 GLY A O 1
ATOM 612 N N . ILE A 1 76 ? -4.199 -13.156 -4.805 1 98.5 76 ILE A N 1
ATOM 613 C CA . ILE A 1 76 ? -4.738 -12.516 -6 1 98.5 76 ILE A CA 1
ATOM 614 C C . ILE A 1 76 ? -3.646 -11.695 -6.676 1 98.5 76 ILE A C 1
ATOM 616 O O . ILE A 1 76 ? -2.844 -11.039 -6.004 1 98.5 76 ILE A O 1
ATOM 620 N N . VAL A 1 77 ? -3.645 -11.742 -8.016 1 97.44 77 VAL A N 1
ATOM 621 C CA . VAL A 1 77 ? -2.662 -10.953 -8.75 1 97.44 77 VAL A CA 1
ATOM 622 C C . VAL A 1 77 ? -3.354 -10.172 -9.867 1 97.44 77 VAL A C 1
ATOM 624 O O . VAL A 1 77 ? -4.289 -10.672 -10.492 1 97.44 77 VAL A O 1
ATOM 627 N N . PHE A 1 78 ? -2.938 -9.016 -10.055 1 95.75 78 PHE A N 1
ATOM 628 C CA . PHE A 1 78 ? -3.393 -8.164 -11.148 1 95.75 78 PHE A CA 1
ATOM 629 C C . PHE A 1 78 ? -2.412 -7.02 -11.391 1 95.75 78 PHE A C 1
ATOM 631 O O . PHE A 1 78 ? -1.528 -6.77 -10.57 1 95.75 78 PHE A O 1
ATOM 638 N N . SER A 1 79 ? -2.555 -6.387 -12.516 1 93.81 79 SER A N 1
ATOM 639 C CA . SER A 1 79 ? -1.754 -5.203 -12.812 1 93.81 79 SER A CA 1
ATOM 640 C C . SER A 1 79 ? -2.252 -3.992 -12.031 1 93.81 79 SER A C 1
ATOM 642 O O . SER A 1 79 ? -3.33 -3.465 -12.312 1 93.81 79 SER A O 1
ATOM 644 N N . MET A 1 80 ? -1.441 -3.523 -11.141 1 92 80 MET A N 1
ATOM 645 C CA . MET A 1 80 ? -1.809 -2.357 -10.344 1 92 80 MET A CA 1
ATOM 646 C C . MET A 1 80 ? -2.008 -1.133 -11.234 1 92 80 MET A C 1
ATOM 648 O O . MET A 1 80 ? -2.971 -0.385 -11.055 1 92 80 MET A O 1
ATOM 652 N N . ASP A 1 81 ? -1.124 -0.938 -12.188 1 90.94 81 ASP A N 1
ATOM 653 C CA . ASP A 1 81 ? -1.195 0.213 -13.086 1 90.94 81 ASP A CA 1
ATOM 654 C C . ASP A 1 81 ? -2.475 0.183 -13.914 1 90.94 81 ASP A C 1
ATOM 656 O O . ASP A 1 81 ? -3.119 1.215 -14.109 1 90.94 81 ASP A O 1
ATOM 660 N N . GLU A 1 82 ? -2.768 -0.917 -14.367 1 91.81 82 GLU A N 1
ATOM 661 C CA . GLU A 1 82 ? -3.98 -1.064 -15.164 1 91.81 82 GLU A CA 1
ATOM 662 C C . GLU A 1 82 ? -5.23 -0.897 -14.305 1 91.81 82 GLU A C 1
ATOM 664 O O . GLU A 1 82 ? -6.141 -0.147 -14.664 1 91.81 82 GLU A O 1
ATOM 669 N N . PHE A 1 83 ? -5.176 -1.521 -13.18 1 91.56 83 PHE A N 1
ATOM 670 C CA . PHE A 1 83 ? -6.352 -1.562 -12.312 1 91.56 83 PHE A CA 1
ATOM 671 C C . PHE A 1 83 ? -6.641 -0.184 -11.734 1 91.56 83 PHE A C 1
ATOM 673 O O . PHE A 1 83 ? -7.801 0.233 -11.664 1 91.56 83 PHE A O 1
ATOM 680 N N . TYR A 1 84 ? -5.602 0.46 -11.367 1 89.31 84 TYR A N 1
ATOM 681 C CA . TYR A 1 84 ? -5.785 1.708 -10.633 1 89.31 84 TYR A CA 1
ATOM 682 C C . TYR A 1 84 ? -5.926 2.887 -11.594 1 89.31 84 TYR A C 1
ATOM 684 O O . TYR A 1 84 ? -6.688 3.818 -11.328 1 89.31 84 TYR A O 1
ATOM 692 N N . TYR A 1 85 ? -5.203 2.775 -12.742 1 88 85 TYR A N 1
ATOM 693 C CA . TYR A 1 85 ? -5.02 4.023 -13.477 1 88 85 TYR A CA 1
ATOM 694 C C . TYR A 1 85 ? -5.266 3.816 -14.969 1 88 85 TYR A C 1
ATOM 696 O O . TYR A 1 85 ? -5.051 4.727 -15.773 1 88 85 TYR A O 1
ATOM 704 N N . ASN A 1 86 ? -5.672 2.686 -15.32 1 89.88 86 ASN A N 1
ATOM 705 C CA . ASN A 1 86 ? -5.895 2.363 -16.734 1 89.88 86 ASN A CA 1
ATOM 706 C C . ASN A 1 86 ? -4.652 2.641 -17.562 1 89.88 86 ASN A C 1
ATOM 708 O O . ASN A 1 86 ? -4.746 3.236 -18.641 1 89.88 86 ASN A O 1
ATOM 712 N N . LYS A 1 87 ? -3.504 2.256 -17.016 1 88.69 87 LYS A N 1
ATOM 713 C CA . LYS A 1 87 ? -2.219 2.379 -17.703 1 88.69 87 LYS A CA 1
ATOM 714 C C . LYS A 1 87 ? -1.6 1.007 -17.953 1 88.69 87 LYS A C 1
ATOM 716 O O . LYS A 1 87 ? -1.983 0.02 -17.328 1 88.69 87 LYS A O 1
ATOM 721 N N . LEU A 1 88 ? -0.641 1.021 -18.844 1 90.69 88 LEU A N 1
ATOM 722 C CA . LEU A 1 88 ? 0.099 -0.205 -19.125 1 90.69 88 LEU A CA 1
ATOM 723 C C . LEU A 1 88 ? 0.928 -0.625 -17.922 1 90.69 88 LEU A C 1
ATOM 725 O O . LEU A 1 88 ? 1.504 0.222 -17.234 1 90.69 88 LEU A O 1
ATOM 729 N N . SER A 1 89 ? 0.958 -1.927 -17.734 1 89.06 89 SER A N 1
ATOM 730 C CA . SER A 1 89 ? 1.707 -2.451 -16.609 1 89.06 89 SER A CA 1
ATOM 731 C C . SER A 1 89 ? 3.201 -2.193 -16.766 1 89.06 89 SER A C 1
ATOM 733 O O . SER A 1 89 ? 3.752 -2.338 -17.859 1 89.06 89 SER A O 1
ATOM 735 N N . GLU A 1 90 ? 3.818 -1.884 -15.688 1 86.5 90 GLU A N 1
ATOM 736 C CA . GLU A 1 90 ? 5.273 -1.768 -15.656 1 86.5 90 GLU A CA 1
ATOM 737 C C . GLU A 1 90 ? 5.914 -3.041 -15.117 1 86.5 90 GLU A C 1
ATOM 739 O O . GLU A 1 90 ? 7.137 -3.205 -15.18 1 86.5 90 GLU A O 1
ATOM 744 N N . GLU A 1 91 ? 5.078 -3.889 -14.633 1 91.31 91 GLU A N 1
ATOM 745 C CA . GLU A 1 91 ? 5.547 -5.105 -13.969 1 91.31 91 GLU A CA 1
ATOM 746 C C . GLU A 1 91 ? 5.078 -6.352 -14.719 1 91.31 91 GLU A C 1
ATOM 748 O O . GLU A 1 91 ? 4.094 -6.305 -15.453 1 91.31 91 GLU A O 1
ATOM 753 N N . PHE A 1 92 ? 5.848 -7.41 -14.555 1 95.31 92 PHE A N 1
ATOM 754 C CA . PHE A 1 92 ? 5.488 -8.727 -15.062 1 95.31 92 PHE A CA 1
ATOM 755 C C . PHE A 1 92 ? 4.984 -9.625 -13.938 1 95.31 92 PHE A C 1
ATOM 757 O O . PHE A 1 92 ? 5.375 -9.453 -12.781 1 95.31 92 PHE A O 1
ATOM 764 N N . VAL A 1 93 ? 4.098 -10.469 -14.297 1 97.06 93 VAL A N 1
ATOM 765 C CA . VAL A 1 93 ? 3.715 -11.562 -13.414 1 97.06 93 VAL A CA 1
ATOM 766 C C . VAL A 1 93 ? 3.836 -12.891 -14.156 1 97.06 93 VAL A C 1
ATOM 768 O O . VAL A 1 93 ? 3.211 -13.086 -15.203 1 97.06 93 VAL A O 1
ATOM 771 N N . GLU A 1 94 ? 4.641 -13.773 -13.617 1 97.81 94 GLU A N 1
ATOM 772 C CA . GLU A 1 94 ? 4.926 -15.055 -14.25 1 97.81 94 GLU A CA 1
ATOM 773 C C . GLU A 1 94 ? 4.559 -16.219 -13.336 1 97.81 94 GLU A C 1
ATOM 775 O O . GLU A 1 94 ? 4.742 -16.141 -12.117 1 97.81 94 GLU A O 1
ATOM 780 N N . THR A 1 95 ? 4.016 -17.297 -13.961 1 98.5 95 THR A N 1
ATOM 781 C CA . THR A 1 95 ? 3.795 -18.531 -13.195 1 98.5 95 THR A CA 1
ATOM 782 C C . THR A 1 95 ? 5.109 -19.266 -12.969 1 98.5 95 THR A C 1
ATOM 784 O O . THR A 1 95 ? 5.918 -19.406 -13.891 1 98.5 95 THR A O 1
ATOM 787 N N . LEU A 1 96 ? 5.355 -19.719 -11.727 1 98.25 96 LEU A N 1
ATOM 788 C CA . LEU A 1 96 ? 6.59 -20.422 -11.414 1 98.25 96 LEU A CA 1
ATOM 789 C C . LEU A 1 96 ? 6.363 -21.938 -11.406 1 98.25 96 LEU A C 1
ATOM 791 O O . LEU A 1 96 ? 7.32 -22.703 -11.328 1 98.25 96 LEU A O 1
ATOM 795 N N . GLU A 1 97 ? 5.207 -22.359 -11.383 1 97.69 97 GLU A N 1
ATOM 796 C CA . GLU A 1 97 ? 4.707 -23.719 -11.531 1 97.69 97 GLU A CA 1
ATOM 797 C C . GLU A 1 97 ? 3.375 -23.734 -12.273 1 97.69 97 GLU A C 1
ATOM 799 O O . GLU A 1 97 ? 2.91 -22.703 -12.758 1 97.69 97 GLU A O 1
ATOM 804 N N . GLU A 1 98 ? 2.885 -25.016 -12.477 1 98.44 98 GLU A N 1
ATOM 805 C CA . GLU A 1 98 ? 1.515 -25.078 -12.977 1 98.44 98 GLU A CA 1
ATOM 806 C C . GLU A 1 98 ? 0.552 -24.359 -12.039 1 98.44 98 GLU A C 1
ATOM 808 O O . GLU A 1 98 ? 0.584 -24.578 -10.828 1 98.44 98 GLU A O 1
ATOM 813 N N . VAL A 1 99 ? -0.27 -23.469 -12.641 1 98.69 99 VAL A N 1
ATOM 814 C CA . VAL A 1 99 ? -1.153 -22.641 -11.828 1 98.69 99 VAL A CA 1
ATOM 815 C C . VAL A 1 99 ? -2.604 -22.859 -12.25 1 98.69 99 VAL A C 1
ATOM 817 O O . VAL A 1 99 ? -2.92 -22.875 -13.438 1 98.69 99 VAL A O 1
ATOM 820 N N . VAL A 1 100 ? -3.42 -23.188 -11.305 1 98.88 100 VAL A N 1
ATOM 821 C CA . VAL A 1 100 ? -4.871 -23.109 -11.445 1 98.88 100 VAL A CA 1
ATOM 822 C C . VAL A 1 100 ? -5.391 -21.812 -10.844 1 98.88 100 VAL A C 1
ATOM 824 O O . VAL A 1 100 ? -5.105 -21.5 -9.68 1 98.88 100 VAL A O 1
ATOM 827 N N . ALA A 1 101 ? -6.141 -21.047 -11.633 1 98.81 101 ALA A N 1
ATOM 828 C CA . ALA A 1 101 ? -6.602 -19.75 -11.148 1 98.81 101 ALA A CA 1
ATOM 829 C C . ALA A 1 101 ? -8.047 -19.5 -11.57 1 98.81 101 ALA A C 1
ATOM 831 O O . ALA A 1 101 ? -8.578 -20.188 -12.438 1 98.81 101 ALA A O 1
ATOM 832 N N . TYR A 1 102 ? -8.672 -18.625 -10.867 1 98.88 102 TYR A N 1
ATOM 833 C CA . TYR A 1 102 ? -9.961 -18.062 -11.273 1 98.88 102 TYR A CA 1
ATOM 834 C C . TYR A 1 102 ? -9.805 -16.641 -11.781 1 98.88 102 TYR A C 1
ATOM 836 O O . TYR A 1 102 ? -9.328 -15.766 -11.047 1 98.88 102 TYR A O 1
ATOM 844 N N . LYS A 1 103 ? -10.195 -16.469 -12.984 1 98.56 103 LYS A N 1
ATOM 845 C CA . LYS A 1 103 ? -10.023 -15.195 -13.695 1 98.56 103 LYS A CA 1
ATOM 846 C C . LYS A 1 103 ? -11.266 -14.312 -13.555 1 98.56 103 LYS A C 1
ATOM 848 O O . LYS A 1 103 ? -12.391 -14.805 -13.625 1 98.56 103 LYS A O 1
ATOM 853 N N . ILE A 1 104 ? -11.094 -13.062 -13.344 1 98.56 104 ILE A N 1
ATOM 854 C CA . ILE A 1 104 ? -12.148 -12.055 -13.32 1 98.56 104 ILE A CA 1
ATOM 855 C C . ILE A 1 104 ? -11.688 -10.805 -14.07 1 98.56 104 ILE A C 1
ATOM 857 O O . ILE A 1 104 ? -10.523 -10.406 -13.969 1 98.56 104 ILE A O 1
ATOM 861 N N . SER A 1 105 ? -12.562 -10.195 -14.875 1 97.62 105 SER A N 1
ATOM 862 C CA . SER A 1 105 ? -12.172 -8.938 -15.5 1 97.62 105 SER A CA 1
ATOM 863 C C . SER A 1 105 ? -11.953 -7.848 -14.461 1 97.62 105 SER A C 1
ATOM 865 O O . SER A 1 105 ? -12.625 -7.824 -13.43 1 97.62 105 SER A O 1
ATOM 867 N N . LEU A 1 106 ? -11.047 -6.938 -14.758 1 97.06 106 LEU A N 1
ATOM 868 C CA . LEU A 1 106 ? -10.812 -5.824 -13.844 1 97.06 106 LEU A CA 1
ATOM 869 C C . LEU A 1 106 ? -12.07 -4.98 -13.672 1 97.06 106 LEU A C 1
ATOM 871 O O . LEU A 1 106 ? -12.344 -4.477 -12.586 1 97.06 106 LEU A O 1
ATOM 875 N N . SER A 1 107 ? -12.82 -4.852 -14.719 1 96.69 107 SER A N 1
ATOM 876 C CA . SER A 1 107 ? -14.078 -4.109 -14.664 1 96.69 107 SER A CA 1
ATOM 877 C C . SER A 1 107 ? -15.07 -4.781 -13.719 1 96.69 107 SER A C 1
ATOM 879 O O . SER A 1 107 ? -15.727 -4.109 -12.922 1 96.69 107 SER A O 1
ATOM 881 N N . ASP A 1 108 ? -15.164 -6.09 -13.781 1 98.25 108 ASP A N 1
ATOM 882 C CA . ASP A 1 108 ? -16.078 -6.82 -12.914 1 98.25 108 ASP A CA 1
ATOM 883 C C . ASP A 1 108 ? -15.617 -6.766 -11.453 1 98.25 108 ASP A C 1
ATOM 885 O O . ASP A 1 108 ? -16.438 -6.645 -10.539 1 98.25 108 ASP A O 1
ATOM 889 N N . LEU A 1 109 ? -14.336 -6.934 -11.266 1 98.44 109 LEU A N 1
ATOM 890 C CA . LEU A 1 109 ? -13.789 -6.828 -9.914 1 98.44 109 LEU A CA 1
ATOM 891 C C . LEU A 1 109 ? -14.117 -5.469 -9.305 1 98.44 109 LEU A C 1
ATOM 893 O O . LEU A 1 109 ? -14.562 -5.391 -8.156 1 98.44 109 LEU A O 1
ATOM 897 N N . ASN A 1 110 ? -13.914 -4.441 -10.102 1 97.44 110 ASN A N 1
ATOM 898 C CA . ASN A 1 110 ? -14.227 -3.098 -9.625 1 97.44 110 ASN A CA 1
ATOM 899 C C . ASN A 1 110 ? -15.711 -2.941 -9.328 1 97.44 110 ASN A C 1
ATOM 901 O O . ASN A 1 110 ? -16.094 -2.318 -8.328 1 97.44 110 ASN A O 1
ATOM 905 N N . ARG A 1 111 ? -16.516 -3.455 -10.172 1 98.19 111 ARG A N 1
ATOM 906 C CA . ARG A 1 111 ? -17.969 -3.42 -9.945 1 98.19 111 ARG A CA 1
ATOM 907 C C . ARG A 1 111 ? -18.328 -4.105 -8.633 1 98.19 111 ARG A C 1
ATOM 909 O O . ARG A 1 111 ? -19.172 -3.607 -7.879 1 98.19 111 ARG A O 1
ATOM 916 N N . LEU A 1 112 ? -17.734 -5.25 -8.406 1 98.69 112 LEU A N 1
ATOM 917 C CA . LEU A 1 112 ? -18 -5.98 -7.168 1 98.69 112 LEU A CA 1
ATOM 918 C C . LEU A 1 112 ? -17.594 -5.156 -5.953 1 98.69 112 LEU A C 1
ATOM 920 O O . LEU A 1 112 ? -18.312 -5.129 -4.949 1 98.69 112 LEU A O 1
ATOM 924 N N . PHE A 1 113 ? -16.453 -4.492 -5.988 1 98.5 113 PHE A N 1
ATOM 925 C CA . PHE A 1 113 ? -16.047 -3.613 -4.898 1 98.5 113 PHE A CA 1
ATOM 926 C C . PHE A 1 113 ? -17.078 -2.514 -4.672 1 98.5 113 PHE A C 1
ATOM 928 O O . PHE A 1 113 ? -17.391 -2.172 -3.529 1 98.5 113 PHE A O 1
ATOM 935 N N . GLN A 1 114 ? -17.625 -1.972 -5.711 1 98.06 114 GLN A N 1
ATOM 936 C CA . GLN A 1 114 ? -18.5 -0.812 -5.648 1 98.06 114 GLN A CA 1
ATOM 937 C C . GLN A 1 114 ? -19.906 -1.207 -5.16 1 98.06 114 GLN A C 1
ATOM 939 O O . GLN A 1 114 ? -20.641 -0.374 -4.629 1 98.06 114 GLN A O 1
ATOM 944 N N . THR A 1 115 ? -20.219 -2.535 -5.285 1 98.25 115 THR A N 1
ATOM 945 C CA . THR A 1 115 ? -21.609 -2.895 -5.059 1 98.25 115 THR A CA 1
ATOM 946 C C . THR A 1 115 ? -21.734 -3.879 -3.896 1 98.25 115 THR A C 1
ATOM 948 O O . THR A 1 115 ? -22.828 -4.109 -3.387 1 98.25 115 THR A O 1
ATOM 951 N N . ASN A 1 116 ? -20.703 -4.516 -3.5 1 98.75 116 ASN A N 1
ATOM 952 C CA . ASN A 1 116 ? -20.672 -5.477 -2.398 1 98.75 116 ASN A CA 1
ATOM 953 C C . ASN A 1 116 ? -19.75 -5.012 -1.276 1 98.75 116 ASN A C 1
ATOM 955 O O . ASN A 1 116 ? -18.516 -5.051 -1.417 1 98.75 116 ASN A O 1
ATOM 959 N N . ILE A 1 117 ? -20.312 -4.645 -0.163 1 98.69 117 ILE A N 1
ATOM 960 C CA . ILE A 1 117 ? -19.547 -3.984 0.894 1 98.69 117 ILE A CA 1
ATOM 961 C C . ILE A 1 117 ? -18.562 -4.969 1.51 1 98.69 117 ILE A C 1
ATOM 963 O O . ILE A 1 117 ? -17.469 -4.574 1.941 1 98.69 117 ILE A O 1
ATOM 967 N N . GLU A 1 118 ? -18.906 -6.262 1.584 1 98.81 118 GLU A N 1
ATOM 968 C CA . GLU A 1 118 ? -17.969 -7.258 2.107 1 98.81 118 GLU A CA 1
ATOM 969 C C . GLU A 1 118 ? -16.719 -7.359 1.235 1 98.81 118 GLU A C 1
ATOM 971 O O . GLU A 1 118 ? -15.602 -7.371 1.747 1 98.81 118 GLU A O 1
ATOM 976 N N . LEU A 1 119 ? -16.906 -7.324 -0.063 1 98.81 119 LEU A N 1
ATOM 977 C CA . LEU A 1 119 ? -15.773 -7.395 -0.979 1 98.81 119 LEU A CA 1
ATOM 978 C C . LEU A 1 119 ? -15.008 -6.074 -0.999 1 98.81 119 LEU A C 1
ATOM 980 O O . LEU A 1 119 ? -13.781 -6.062 -1.166 1 98.81 119 LEU A O 1
ATOM 984 N N . ALA A 1 120 ? -15.758 -4.977 -0.842 1 98.69 120 ALA A N 1
ATOM 985 C CA . ALA A 1 120 ? -15.078 -3.688 -0.717 1 98.69 120 ALA A CA 1
ATOM 986 C C . ALA A 1 120 ? -14.109 -3.693 0.458 1 98.69 120 ALA A C 1
ATOM 988 O O . ALA A 1 120 ? -12.961 -3.256 0.324 1 98.69 120 ALA A O 1
ATOM 989 N N . ASN A 1 121 ? -14.555 -4.211 1.551 1 98.69 121 ASN A N 1
ATOM 990 C CA . ASN A 1 121 ? -13.703 -4.258 2.736 1 98.69 121 ASN A CA 1
ATOM 991 C C . ASN A 1 121 ? -12.57 -5.273 2.574 1 98.69 121 ASN A C 1
ATOM 993 O O . ASN A 1 121 ? -11.445 -5.031 3.016 1 98.69 121 ASN A O 1
ATOM 997 N N . TRP A 1 122 ? -12.867 -6.406 1.979 1 98.69 122 TRP A N 1
ATOM 998 C CA . TRP A 1 122 ? -11.797 -7.348 1.656 1 98.69 122 TRP A CA 1
ATOM 999 C C . TRP A 1 122 ? -10.742 -6.691 0.776 1 98.69 122 TRP A C 1
ATOM 1001 O O . TRP A 1 122 ? -9.539 -6.832 1.026 1 98.69 122 TRP A O 1
ATOM 1011 N N . GLY A 1 123 ? -11.203 -5.934 -0.267 1 98.25 123 GLY A N 1
ATOM 1012 C CA . GLY A 1 123 ? -10.297 -5.188 -1.123 1 98.25 123 GLY A CA 1
ATOM 1013 C C . GLY A 1 123 ? -9.438 -4.199 -0.361 1 98.25 123 GLY A C 1
ATOM 1014 O O . GLY A 1 123 ? -8.242 -4.07 -0.633 1 98.25 123 GLY A O 1
ATOM 1015 N N . ARG A 1 124 ? -10.039 -3.512 0.554 1 97.88 124 ARG A N 1
ATOM 1016 C CA . ARG A 1 124 ? -9.297 -2.58 1.401 1 97.88 124 ARG A CA 1
ATOM 1017 C C . ARG A 1 124 ? -8.219 -3.301 2.197 1 97.88 124 ARG A C 1
ATOM 1019 O O . ARG A 1 124 ? -7.07 -2.852 2.244 1 97.88 124 ARG A O 1
ATOM 1026 N N . ILE A 1 125 ? -8.539 -4.449 2.734 1 97.75 125 ILE A N 1
ATOM 1027 C CA . ILE A 1 125 ? -7.648 -5.188 3.623 1 97.75 125 ILE A CA 1
ATOM 1028 C C . ILE A 1 125 ? -6.465 -5.738 2.826 1 97.75 125 ILE A C 1
ATOM 1030 O O . ILE A 1 125 ? -5.324 -5.691 3.287 1 97.75 125 ILE A O 1
ATOM 1034 N N . ILE A 1 126 ? -6.668 -6.223 1.64 1 97.38 126 ILE A N 1
ATOM 1035 C CA . ILE A 1 126 ? -5.547 -6.773 0.885 1 97.38 126 ILE A CA 1
ATOM 1036 C C . ILE A 1 126 ? -4.59 -5.648 0.497 1 97.38 126 ILE A C 1
ATOM 1038 O O . ILE A 1 126 ? -3.373 -5.852 0.451 1 97.38 126 ILE A O 1
ATOM 1042 N N . HIS A 1 127 ? -5.141 -4.469 0.201 1 97.25 127 HIS A N 1
ATOM 1043 C CA . HIS A 1 127 ? -4.277 -3.344 -0.129 1 97.25 127 HIS A CA 1
ATOM 1044 C C . HIS A 1 127 ? -3.553 -2.824 1.108 1 97.25 127 HIS A C 1
ATOM 1046 O O . HIS A 1 127 ? -2.373 -2.471 1.04 1 97.25 127 HIS A O 1
ATOM 1052 N N . GLN A 1 128 ? -4.23 -2.834 2.254 1 96.12 128 GLN A N 1
ATOM 1053 C CA . GLN A 1 128 ? -3.611 -2.512 3.535 1 96.12 128 GLN A CA 1
ATOM 1054 C C . GLN A 1 128 ? -2.424 -3.428 3.816 1 96.12 128 GLN A C 1
ATOM 1056 O O . GLN A 1 128 ? -1.356 -2.965 4.223 1 96.12 128 GLN A O 1
ATOM 1061 N N . ASP A 1 129 ? -2.631 -4.652 3.602 1 95.25 129 ASP A N 1
ATOM 1062 C CA . ASP A 1 129 ? -1.612 -5.656 3.893 1 95.25 129 ASP A CA 1
ATOM 1063 C C . ASP A 1 129 ? -0.401 -5.488 2.979 1 95.25 129 ASP A C 1
ATOM 1065 O O . ASP A 1 129 ? 0.742 -5.609 3.426 1 95.25 129 ASP A O 1
ATOM 1069 N N . GLU A 1 130 ? -0.662 -5.215 1.713 1 95.75 130 GLU A N 1
ATOM 1070 C CA . GLU A 1 130 ? 0.445 -5.027 0.78 1 95.75 130 GLU A CA 1
ATOM 1071 C C . GLU A 1 130 ? 1.197 -3.73 1.069 1 95.75 130 GLU A C 1
ATOM 1073 O O . GLU A 1 130 ? 2.424 -3.678 0.951 1 95.75 130 GLU A O 1
ATOM 1078 N N . TYR A 1 131 ? 0.401 -2.691 1.418 1 96.12 131 TYR A N 1
ATOM 1079 C CA . TYR A 1 131 ? 1.03 -1.44 1.826 1 96.12 131 TYR A CA 1
ATOM 1080 C C . TYR A 1 131 ? 1.941 -1.655 3.027 1 96.12 131 TYR A C 1
ATOM 1082 O O . TYR A 1 131 ? 3.1 -1.232 3.02 1 96.12 131 TYR A O 1
ATOM 1090 N N . ARG A 1 132 ? 1.474 -2.324 3.975 1 94.5 132 ARG A N 1
ATOM 1091 C CA . ARG A 1 132 ? 2.244 -2.596 5.184 1 94.5 132 ARG A CA 1
ATOM 1092 C C . ARG A 1 132 ? 3.471 -3.445 4.871 1 94.5 132 ARG A C 1
ATOM 1094 O O . ARG A 1 132 ? 4.551 -3.209 5.418 1 94.5 132 ARG A O 1
ATOM 1101 N N . ARG A 1 133 ? 3.301 -4.422 4.078 1 93.88 133 ARG A N 1
ATOM 1102 C CA . ARG A 1 133 ? 4.406 -5.297 3.695 1 93.88 133 ARG A CA 1
ATOM 1103 C C . ARG A 1 133 ? 5.551 -4.492 3.092 1 93.88 133 ARG A C 1
ATOM 1105 O O . ARG A 1 133 ? 6.703 -4.629 3.51 1 93.88 133 ARG A O 1
ATOM 1112 N N . LEU A 1 134 ? 5.215 -3.619 2.127 1 94.94 134 LEU A N 1
ATOM 1113 C CA . LEU A 1 134 ? 6.242 -2.812 1.474 1 94.94 134 LEU A CA 1
ATOM 1114 C C . LEU A 1 134 ? 6.879 -1.841 2.461 1 94.94 134 LEU A C 1
ATOM 1116 O O . LEU A 1 134 ? 8.094 -1.638 2.439 1 94.94 134 LEU A O 1
ATOM 1120 N N . HIS A 1 135 ? 6.008 -1.257 3.271 1 93.62 135 HIS A N 1
ATOM 1121 C CA . HIS A 1 135 ? 6.477 -0.309 4.273 1 93.62 135 HIS A CA 1
ATOM 1122 C C . HIS A 1 135 ? 7.453 -0.97 5.242 1 93.62 135 HIS A C 1
ATOM 1124 O O . HIS A 1 135 ? 8.531 -0.437 5.504 1 93.62 135 HIS A O 1
ATOM 1130 N N . ARG A 1 136 ? 7.16 -2.137 5.68 1 90.75 136 ARG A N 1
ATOM 1131 C CA . ARG A 1 136 ? 7.996 -2.877 6.617 1 90.75 136 ARG A CA 1
ATOM 1132 C C . ARG A 1 136 ? 9.281 -3.359 5.945 1 90.75 136 ARG A C 1
ATOM 1134 O O . ARG A 1 136 ? 10.352 -3.324 6.547 1 90.75 136 ARG A O 1
ATOM 1141 N N . SER A 1 137 ? 9.141 -3.832 4.766 1 91.94 137 SER A N 1
ATOM 1142 C CA . SER A 1 137 ? 10.312 -4.293 4.031 1 91.94 137 SER A CA 1
ATOM 1143 C C . SER A 1 137 ? 11.336 -3.176 3.863 1 91.94 137 SER A C 1
ATOM 1145 O O . SER A 1 137 ? 12.539 -3.414 3.938 1 91.94 137 SER A O 1
ATOM 1147 N N . HIS A 1 138 ? 10.867 -1.998 3.605 1 90.75 138 HIS A N 1
ATOM 1148 C CA . HIS A 1 138 ? 11.758 -0.844 3.482 1 90.75 138 HIS A CA 1
ATOM 1149 C C . HIS A 1 138 ? 12.5 -0.581 4.785 1 90.75 138 HIS A C 1
ATOM 1151 O O . HIS A 1 138 ? 13.711 -0.345 4.773 1 90.75 138 HIS A O 1
ATOM 1157 N N . LYS A 1 139 ? 11.789 -0.666 5.828 1 90.62 139 LYS A N 1
ATOM 1158 C CA . LYS A 1 139 ? 12.414 -0.472 7.133 1 90.62 139 LYS A CA 1
ATOM 1159 C C . LYS A 1 139 ? 13.461 -1.55 7.406 1 90.62 139 LYS A C 1
ATOM 1161 O O . LYS A 1 139 ? 14.555 -1.252 7.887 1 90.62 139 LYS A O 1
ATOM 1166 N N . GLU A 1 140 ? 13.117 -2.781 7.137 1 92.06 140 GLU A N 1
ATOM 1167 C CA . GLU A 1 140 ? 13.992 -3.92 7.387 1 92.06 140 GLU A CA 1
ATOM 1168 C C . GLU A 1 140 ? 15.297 -3.793 6.598 1 92.06 140 GLU A C 1
ATOM 1170 O O . GLU A 1 140 ? 16.375 -4.129 7.102 1 92.06 140 GLU A O 1
ATOM 1175 N N . ARG A 1 141 ? 15.188 -3.342 5.402 1 90.12 141 ARG A N 1
ATOM 1176 C CA . ARG A 1 141 ? 16.375 -3.166 4.57 1 90.12 141 ARG A CA 1
ATOM 1177 C C . ARG A 1 141 ? 17.328 -2.156 5.188 1 90.12 141 ARG A C 1
ATOM 1179 O O . ARG A 1 141 ? 18.547 -2.262 5.02 1 90.12 141 ARG A O 1
ATOM 1186 N N . LEU A 1 142 ? 16.781 -1.234 5.949 1 86.75 142 LEU A N 1
ATOM 1187 C CA . LEU A 1 142 ? 17.578 -0.174 6.562 1 86.75 142 LEU A CA 1
ATOM 1188 C C . LEU A 1 142 ? 18.125 -0.621 7.906 1 86.75 142 LEU A C 1
ATOM 1190 O O . LEU A 1 142 ? 19.141 -0.081 8.375 1 86.75 142 LEU A O 1
ATOM 1194 N N . THR A 1 143 ? 17.562 -1.644 8.523 1 90.62 143 THR A N 1
ATOM 1195 C CA . THR A 1 143 ? 17.828 -1.827 9.945 1 90.62 143 THR A CA 1
ATOM 1196 C C . THR A 1 143 ? 18.359 -3.236 10.219 1 90.62 143 THR A C 1
ATOM 1198 O O . THR A 1 143 ? 19.031 -3.469 11.219 1 90.62 143 THR A O 1
ATOM 1201 N N . LEU A 1 144 ? 17.969 -4.176 9.367 1 92.38 144 LEU A N 1
ATOM 1202 C CA . LEU A 1 144 ? 18.25 -5.57 9.672 1 92.38 144 LEU A CA 1
ATOM 1203 C C . LEU A 1 144 ? 19.375 -6.105 8.773 1 92.38 144 LEU A C 1
ATOM 1205 O O . LEU A 1 144 ? 19.438 -5.77 7.59 1 92.38 144 LEU A O 1
ATOM 1209 N N . PRO A 1 145 ? 20.219 -6.969 9.367 1 93.81 145 PRO A N 1
ATOM 1210 C CA . PRO A 1 145 ? 21.156 -7.691 8.516 1 93.81 145 PRO A CA 1
ATOM 1211 C C . PRO A 1 145 ? 20.484 -8.711 7.609 1 93.81 145 PRO A C 1
ATOM 1213 O O . PRO A 1 145 ? 19.328 -9.086 7.844 1 93.81 145 PRO A O 1
ATOM 1216 N N . ALA A 1 146 ? 21.219 -9.211 6.672 1 93.31 146 ALA A N 1
ATOM 1217 C CA . ALA A 1 146 ? 20.703 -10.117 5.652 1 93.31 146 ALA A CA 1
ATOM 1218 C C . ALA A 1 146 ? 20.094 -11.367 6.285 1 93.31 146 ALA A C 1
ATOM 1220 O O . ALA A 1 146 ? 19.047 -11.852 5.852 1 93.31 146 ALA A O 1
ATOM 1221 N N . LYS A 1 147 ? 20.734 -11.875 7.258 1 94.56 147 LYS A N 1
ATOM 1222 C CA . LYS A 1 147 ? 20.25 -13.094 7.918 1 94.56 147 LYS A CA 1
ATOM 1223 C C . LYS A 1 147 ? 18.875 -12.883 8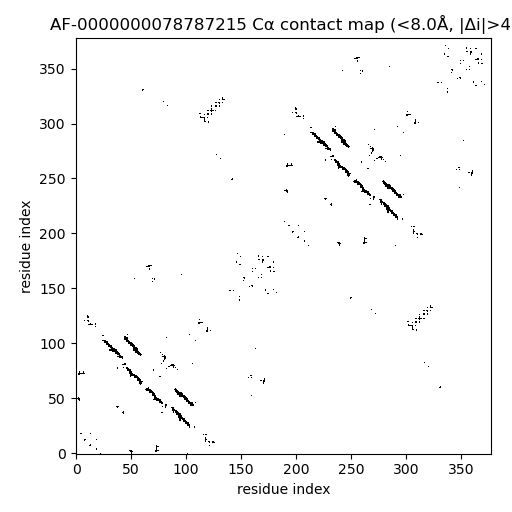.523 1 94.56 147 LYS A C 1
ATOM 1225 O O . LYS A 1 147 ? 17.984 -13.719 8.344 1 94.56 147 LYS A O 1
ATOM 1230 N N . GLU A 1 148 ? 18.672 -11.797 9.188 1 95.81 148 GLU A N 1
ATOM 1231 C CA . GLU A 1 148 ? 17.406 -11.492 9.82 1 95.81 148 GLU A CA 1
ATOM 1232 C C . GLU A 1 148 ? 16.328 -11.195 8.781 1 95.81 148 GLU A C 1
ATOM 1234 O O . GLU A 1 148 ? 15.156 -11.547 8.969 1 95.81 148 GLU A O 1
ATOM 1239 N N . ARG A 1 149 ? 16.75 -10.562 7.703 1 95.25 149 ARG A N 1
ATOM 1240 C CA . ARG A 1 149 ? 15.797 -10.297 6.621 1 95.25 149 ARG A CA 1
ATOM 1241 C C . ARG A 1 149 ? 15.297 -11.594 6.004 1 95.25 149 ARG A C 1
ATOM 1243 O O . ARG A 1 149 ? 14.117 -11.703 5.645 1 95.25 149 ARG A O 1
ATOM 1250 N N . TYR A 1 150 ? 16.156 -12.547 5.906 1 95.38 150 TYR A N 1
ATOM 1251 C CA . TYR A 1 150 ? 15.766 -13.844 5.363 1 95.38 150 TYR A CA 1
ATOM 1252 C C . TYR A 1 150 ? 14.797 -14.562 6.301 1 95.38 150 TYR A C 1
ATOM 1254 O O . TYR A 1 150 ? 13.836 -15.18 5.848 1 95.38 150 TYR A O 1
ATOM 1262 N N . GLU A 1 151 ? 15.016 -14.414 7.57 1 95.38 151 GLU A N 1
ATOM 1263 C CA . GLU A 1 151 ? 14.109 -15.016 8.547 1 95.38 151 GLU A CA 1
ATOM 1264 C C . GLU A 1 151 ? 12.727 -14.375 8.492 1 95.38 151 GLU A C 1
ATOM 1266 O O . GLU A 1 151 ? 11.711 -15.062 8.578 1 95.38 151 GLU A O 1
ATOM 1271 N N . GLU A 1 152 ? 12.695 -13.055 8.359 1 94.81 152 GLU A N 1
ATOM 1272 C CA . GLU A 1 152 ? 11.422 -12.359 8.211 1 94.81 152 GLU A CA 1
ATOM 1273 C C . GLU A 1 152 ? 10.711 -12.773 6.926 1 94.81 152 GLU A C 1
ATOM 1275 O O . GLU A 1 152 ? 9.484 -12.898 6.902 1 94.81 152 GLU A O 1
ATOM 1280 N N . PHE A 1 153 ? 11.477 -13 5.867 1 95.56 153 PHE A N 1
ATOM 1281 C CA . PHE A 1 153 ? 10.938 -13.445 4.586 1 95.56 153 PHE A CA 1
ATOM 1282 C C . PHE A 1 153 ? 10.203 -14.766 4.734 1 95.56 153 PHE A C 1
ATOM 1284 O O . PHE A 1 153 ? 9.102 -14.938 4.203 1 95.56 153 PHE A O 1
ATOM 1291 N N . LYS A 1 154 ? 10.781 -15.664 5.434 1 94.69 154 LYS A N 1
ATOM 1292 C CA . LYS A 1 154 ? 10.188 -16.984 5.637 1 94.69 154 LYS A CA 1
ATOM 1293 C C . LYS A 1 154 ? 8.828 -16.875 6.324 1 94.69 154 LYS A C 1
ATOM 1295 O O . LYS A 1 154 ? 7.926 -17.672 6.047 1 94.69 154 LYS A O 1
ATOM 1300 N N . GLN A 1 155 ? 8.703 -15.867 7.176 1 92.56 155 GLN A N 1
ATOM 1301 C CA . GLN A 1 155 ? 7.434 -15.648 7.871 1 92.56 155 GLN A CA 1
ATOM 1302 C C . GLN A 1 155 ? 6.406 -15 6.949 1 92.56 155 GLN A C 1
ATOM 1304 O O . GLN A 1 155 ? 5.23 -15.367 6.969 1 92.56 155 GLN A O 1
ATOM 1309 N N . GLN A 1 156 ? 6.832 -14.133 6.141 1 91.44 156 GLN A N 1
ATOM 1310 C CA . GLN A 1 156 ? 5.957 -13.383 5.242 1 91.44 156 GLN A CA 1
ATOM 1311 C C . GLN A 1 156 ? 5.492 -14.258 4.078 1 91.44 156 GLN A C 1
ATOM 1313 O O . GLN A 1 156 ? 4.379 -14.094 3.578 1 91.44 156 GLN A O 1
ATOM 1318 N N . PHE A 1 157 ? 6.379 -15.133 3.678 1 94.06 157 PHE A N 1
ATOM 1319 C CA . PHE A 1 157 ? 6.117 -15.984 2.521 1 94.06 157 PHE A CA 1
ATOM 1320 C C . PHE A 1 157 ? 6.359 -17.453 2.861 1 94.06 157 PHE A C 1
ATOM 1322 O O . PHE A 1 157 ? 7.215 -18.109 2.258 1 94.06 157 PHE A O 1
ATOM 1329 N N . PRO A 1 158 ? 5.504 -18.016 3.66 1 92.38 158 PRO A N 1
ATOM 1330 C CA . PRO A 1 158 ? 5.762 -19.344 4.215 1 92.38 158 PRO A CA 1
ATOM 1331 C C . PRO A 1 158 ? 5.723 -20.438 3.154 1 92.38 158 PRO A C 1
ATOM 1333 O O . PRO A 1 158 ? 6.312 -21.516 3.344 1 92.38 158 PRO A O 1
ATOM 1336 N N . GLN A 1 159 ? 5.098 -20.172 2 1 92.69 159 GLN A N 1
ATOM 1337 C CA . GLN A 1 159 ? 4.984 -21.203 0.962 1 92.69 159 GLN A CA 1
ATOM 1338 C C . GLN A 1 159 ? 6.059 -21.016 -0.106 1 92.69 159 GLN A C 1
ATOM 1340 O O . GLN A 1 159 ? 6.23 -21.875 -0.973 1 92.69 159 GLN A O 1
ATOM 1345 N N . ILE A 1 160 ? 6.793 -19.953 -0.023 1 94.44 160 ILE A N 1
ATOM 1346 C CA . ILE A 1 160 ? 7.66 -19.562 -1.127 1 94.44 160 ILE A CA 1
ATOM 1347 C C . ILE A 1 160 ? 9.078 -20.047 -0.87 1 94.44 160 ILE A C 1
ATOM 1349 O O . ILE A 1 16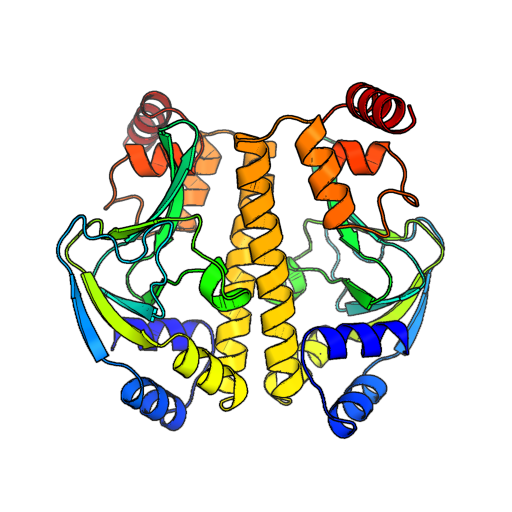0 ? 9.734 -20.578 -1.773 1 94.44 160 ILE A O 1
ATOM 1353 N N . TYR A 1 161 ? 9.508 -19.906 0.331 1 89.75 161 TYR A N 1
ATOM 1354 C CA . TYR A 1 161 ? 10.922 -20.109 0.632 1 89.75 161 TYR A CA 1
ATOM 1355 C C . TYR A 1 161 ? 11.352 -21.531 0.294 1 89.75 161 TYR A C 1
ATOM 1357 O O . TYR A 1 161 ? 12.523 -21.766 -0.03 1 89.75 161 TYR A O 1
ATOM 1365 N N . GLN A 1 162 ? 10.414 -22.453 0.235 1 89.44 162 GLN A N 1
ATOM 1366 C CA . GLN A 1 162 ? 10.773 -23.844 -0.03 1 89.44 162 GLN A CA 1
ATOM 1367 C C . GLN A 1 162 ? 10.5 -24.219 -1.485 1 89.44 162 GLN A C 1
ATOM 1369 O O . GLN A 1 162 ? 11.016 -25.219 -1.981 1 89.44 162 GLN A O 1
ATOM 1374 N N . ARG A 1 163 ? 9.789 -23.438 -2.133 1 94 163 ARG A N 1
ATOM 1375 C CA . ARG A 1 163 ? 9.258 -23.875 -3.42 1 94 163 ARG A CA 1
ATOM 1376 C C . ARG A 1 163 ? 9.859 -23.062 -4.562 1 94 163 ARG A C 1
ATOM 1378 O O . ARG A 1 163 ? 9.75 -23.438 -5.73 1 94 163 ARG A O 1
ATOM 1385 N N . VAL A 1 164 ? 10.539 -22.031 -4.262 1 95.62 164 VAL A N 1
ATOM 1386 C CA . VAL A 1 164 ? 10.938 -21.078 -5.297 1 95.62 164 VAL A CA 1
ATOM 1387 C C . VAL A 1 164 ? 12.461 -21.047 -5.402 1 95.62 164 VAL A C 1
ATOM 1389 O O . VAL A 1 164 ? 13.164 -21.188 -4.402 1 95.62 164 VAL A O 1
ATOM 1392 N N . ASN A 1 165 ? 12.922 -20.828 -6.594 1 93.44 165 ASN A N 1
ATOM 1393 C CA . ASN A 1 165 ? 14.344 -20.656 -6.883 1 93.44 165 ASN A CA 1
ATOM 1394 C C . ASN A 1 165 ? 14.977 -19.609 -5.969 1 93.44 165 ASN A C 1
ATOM 1396 O O . ASN A 1 165 ? 14.438 -18.516 -5.793 1 93.44 165 ASN A O 1
ATOM 1400 N N . LEU A 1 166 ? 16.156 -19.953 -5.465 1 93.44 166 LEU A N 1
ATOM 1401 C CA . LEU A 1 166 ? 16.859 -19.062 -4.539 1 93.44 166 LEU A CA 1
ATOM 1402 C C . LEU A 1 166 ? 17.219 -17.75 -5.207 1 93.44 166 LEU A C 1
ATOM 1404 O O . LEU A 1 166 ? 17.266 -16.703 -4.551 1 93.44 166 LEU A O 1
ATOM 1408 N N . GLY A 1 167 ? 17.406 -17.812 -6.504 1 96 167 GLY A N 1
ATOM 1409 C CA . GLY A 1 167 ? 17.734 -16.609 -7.23 1 96 167 GLY A CA 1
ATOM 1410 C C . GLY A 1 167 ? 16.656 -15.547 -7.156 1 96 167 GLY A C 1
ATOM 1411 O O . GLY A 1 167 ? 16.953 -14.367 -6.98 1 96 167 GLY A O 1
ATOM 1412 N N . TYR A 1 168 ? 15.43 -15.977 -7.277 1 96.88 168 TYR A N 1
ATOM 1413 C CA . TYR A 1 168 ? 14.305 -15.055 -7.188 1 96.88 168 TYR A CA 1
ATOM 1414 C C . TYR A 1 168 ? 14.164 -14.5 -5.777 1 96.88 168 TYR A C 1
ATOM 1416 O O . TYR A 1 168 ? 13.836 -13.32 -5.598 1 96.88 168 TYR A O 1
ATOM 1424 N N . ILE A 1 169 ? 14.414 -15.352 -4.824 1 96.62 169 ILE A N 1
ATOM 1425 C CA . ILE A 1 169 ? 14.328 -14.93 -3.43 1 96.62 169 ILE A CA 1
ATOM 1426 C C . ILE A 1 169 ? 15.445 -13.938 -3.125 1 96.62 169 ILE A C 1
ATOM 1428 O O . ILE A 1 169 ? 15.211 -12.914 -2.475 1 96.62 169 ILE A O 1
ATOM 1432 N N . ALA A 1 170 ? 16.703 -14.211 -3.588 1 96.06 170 ALA A N 1
ATOM 1433 C CA . ALA A 1 170 ? 17.828 -13.297 -3.414 1 96.06 170 ALA A CA 1
ATOM 1434 C C . ALA A 1 170 ? 17.531 -11.938 -4.031 1 96.06 170 ALA A C 1
ATOM 1436 O O . ALA A 1 170 ? 17.828 -10.898 -3.438 1 96.06 170 ALA A O 1
ATOM 1437 N N . SER A 1 171 ? 16.906 -12.016 -5.234 1 95 171 SER A N 1
ATOM 1438 C CA . SER A 1 171 ? 16.516 -10.789 -5.918 1 95 171 SER A CA 1
ATOM 1439 C C . SER A 1 171 ? 15.523 -9.984 -5.078 1 95 171 SER A C 1
ATOM 1441 O O . SER A 1 171 ? 15.688 -8.773 -4.91 1 95 171 SER A O 1
ATOM 1443 N N . TYR A 1 172 ? 14.555 -10.609 -4.5 1 95.62 172 TYR A N 1
ATOM 1444 C CA . TYR A 1 172 ? 13.547 -9.969 -3.664 1 95.62 172 TYR A CA 1
ATOM 1445 C C . TYR A 1 172 ? 14.18 -9.32 -2.436 1 95.62 172 TYR A C 1
ATOM 1447 O O . TYR A 1 172 ? 13.836 -8.195 -2.068 1 95.62 172 TYR A O 1
ATOM 1455 N N . LEU A 1 173 ? 15.125 -10.016 -1.895 1 94.44 173 LEU A N 1
ATOM 1456 C CA . LEU A 1 173 ? 15.758 -9.578 -0.656 1 94.44 173 LEU A CA 1
ATOM 1457 C C . LEU A 1 173 ? 16.828 -8.531 -0.934 1 94.44 173 LEU A C 1
ATOM 1459 O O . LEU A 1 173 ? 17.281 -7.848 -0.015 1 94.44 173 LEU A O 1
ATOM 1463 N N . GLY A 1 174 ? 17.172 -8.43 -2.18 1 92.31 174 GLY A N 1
ATOM 1464 C CA . GLY A 1 174 ? 18.219 -7.488 -2.543 1 92.31 174 GLY A CA 1
ATOM 1465 C C . GLY A 1 174 ? 19.609 -7.934 -2.107 1 92.31 174 GLY A C 1
ATOM 1466 O O . GLY A 1 174 ? 20.406 -7.117 -1.649 1 92.31 174 GLY A O 1
ATOM 1467 N N . ILE A 1 175 ? 19.859 -9.172 -2.111 1 93.56 175 ILE A N 1
ATOM 1468 C CA . ILE A 1 175 ? 21.156 -9.727 -1.771 1 93.56 175 ILE A CA 1
ATOM 1469 C C . ILE A 1 175 ? 21.641 -10.648 -2.889 1 93.56 175 ILE A C 1
ATOM 1471 O O . ILE A 1 175 ? 20.875 -10.961 -3.809 1 93.56 175 ILE A O 1
ATOM 1475 N N . THR A 1 176 ? 22.891 -11.008 -2.789 1 93.38 176 THR A N 1
ATOM 1476 C CA . THR A 1 176 ? 23.438 -11.891 -3.814 1 93.38 176 THR A CA 1
ATOM 1477 C C . THR A 1 176 ? 23 -13.336 -3.562 1 93.38 176 THR A C 1
ATOM 1479 O O . THR A 1 176 ? 22.703 -13.711 -2.426 1 93.38 176 THR A O 1
ATOM 1482 N N . LEU A 1 177 ? 22.969 -14.07 -4.68 1 93.69 177 LEU A N 1
ATOM 1483 C CA . LEU A 1 177 ? 22.656 -15.492 -4.57 1 93.69 177 LEU A CA 1
ATOM 1484 C C . LEU A 1 177 ? 23.641 -16.188 -3.635 1 93.69 177 LEU A C 1
ATOM 1486 O O . LEU A 1 177 ? 23.234 -17.031 -2.826 1 93.69 177 LEU A O 1
ATOM 1490 N N . SER A 1 178 ? 24.875 -15.852 -3.717 1 94.25 178 SER A N 1
ATOM 1491 C CA . SER A 1 178 ? 25.906 -16.438 -2.879 1 94.25 178 SER A CA 1
ATOM 1492 C C . SER A 1 178 ? 25.656 -16.172 -1.401 1 94.25 178 SER A C 1
ATOM 1494 O O . SER A 1 178 ? 25.812 -17.062 -0.563 1 94.25 178 SER A O 1
ATOM 1496 N N . THR A 1 179 ? 25.281 -15.023 -1.049 1 93.31 179 THR A N 1
ATOM 1497 C CA . THR A 1 179 ? 24.969 -14.656 0.33 1 93.31 179 THR A CA 1
ATOM 1498 C C . THR A 1 179 ? 23.797 -15.469 0.857 1 93.31 179 THR A C 1
ATOM 1500 O O . THR A 1 179 ? 23.844 -16 1.968 1 93.31 179 THR A O 1
ATOM 1503 N N . LEU A 1 180 ? 22.734 -15.547 0.064 1 93.69 180 LEU A N 1
ATOM 1504 C CA . LEU A 1 180 ? 21.547 -16.281 0.494 1 93.69 180 LEU A CA 1
ATOM 1505 C C . LEU A 1 180 ? 21.859 -17.766 0.663 1 93.69 180 LEU A C 1
ATOM 1507 O O . LEU A 1 180 ? 21.391 -18.391 1.61 1 93.69 180 LEU A O 1
ATOM 1511 N N . SER A 1 181 ? 22.641 -18.312 -0.224 1 92.62 181 SER A N 1
ATOM 1512 C CA . SER A 1 181 ? 23.031 -19.719 -0.151 1 92.62 181 SER A CA 1
ATOM 1513 C C . SER A 1 181 ? 23.781 -20.016 1.146 1 92.62 181 SER A C 1
ATOM 1515 O O . SER A 1 181 ? 23.547 -21.047 1.78 1 92.62 181 SER A O 1
ATOM 1517 N N . ARG A 1 182 ? 24.562 -19.094 1.467 1 91 182 ARG A N 1
ATOM 1518 C CA . ARG A 1 182 ? 25.312 -19.234 2.709 1 91 182 ARG A CA 1
ATOM 1519 C C . ARG A 1 182 ? 24.391 -19.188 3.918 1 91 182 ARG A C 1
ATOM 1521 O O . ARG A 1 182 ? 24.547 -19.969 4.859 1 91 182 ARG A O 1
ATOM 1528 N N . LEU A 1 183 ? 23.484 -18.297 3.93 1 90.44 183 LEU A N 1
ATOM 1529 C CA . LEU A 1 183 ? 22.547 -18.156 5.031 1 90.44 183 LEU A CA 1
ATOM 1530 C C . LEU A 1 183 ? 21.688 -19.422 5.188 1 90.44 183 LEU A C 1
ATOM 1532 O O . LEU A 1 183 ? 21.375 -19.828 6.309 1 90.44 183 LEU A O 1
ATOM 1536 N N . ARG A 1 184 ? 21.266 -19.938 4.09 1 86.94 184 ARG A N 1
ATOM 1537 C CA . ARG A 1 184 ? 20.438 -21.141 4.102 1 86.94 184 ARG A CA 1
ATOM 1538 C C . ARG A 1 184 ? 21.219 -22.344 4.621 1 86.94 184 ARG A C 1
ATOM 1540 O O . ARG A 1 184 ? 20.672 -23.203 5.293 1 86.94 184 ARG A O 1
ATOM 1547 N N . ALA A 1 185 ? 22.5 -22.391 4.273 1 83.81 185 ALA A N 1
ATOM 1548 C CA . ALA A 1 185 ? 23.359 -23.484 4.73 1 83.81 185 ALA A CA 1
ATOM 1549 C C . ALA A 1 185 ? 23.562 -23.422 6.242 1 83.81 185 ALA A C 1
ATOM 1551 O O . ALA A 1 185 ? 23.625 -24.453 6.91 1 83.81 185 ALA A O 1
ATOM 1552 N N . GLN A 1 186 ? 23.641 -22.25 6.719 1 74.56 186 GLN A N 1
ATOM 1553 C CA . GLN A 1 186 ? 23.844 -22.062 8.156 1 74.56 186 GLN A CA 1
ATOM 1554 C C . GLN A 1 186 ? 22.578 -22.422 8.938 1 74.56 186 GLN A C 1
ATOM 1556 O O . GLN A 1 186 ? 22.656 -22.797 10.109 1 74.56 186 GLN A O 1
ATOM 1561 N N . ASN A 1 187 ? 21.5 -22.141 8.398 1 66.38 187 ASN A N 1
ATOM 1562 C CA . ASN A 1 187 ? 20.25 -22.484 9.055 1 66.38 187 ASN A CA 1
ATOM 1563 C C . ASN A 1 187 ? 20 -24 9.055 1 66.38 187 ASN A C 1
ATOM 1565 O O . ASN A 1 187 ? 19.234 -24.5 9.867 1 66.38 187 ASN A O 1
ATOM 1569 N N . ASN A 1 188 ? 20.438 -24.766 8.023 1 54.16 188 ASN A N 1
ATOM 1570 C CA . ASN A 1 188 ? 20.344 -26.219 7.953 1 54.16 188 ASN A CA 1
ATOM 1571 C C . ASN A 1 188 ? 21.328 -26.891 8.891 1 54.16 188 ASN A C 1
ATOM 1573 O O . ASN A 1 188 ? 21.422 -28.125 8.922 1 54.16 188 ASN A O 1
ATOM 1577 N N . ILE A 1 189 ? 22.188 -26.047 9.562 1 40.78 189 ILE A N 1
ATOM 1578 C CA . ILE A 1 189 ? 23.016 -26.688 10.578 1 40.78 189 ILE A CA 1
ATOM 1579 C C . ILE A 1 189 ? 22.266 -26.734 11.906 1 40.78 189 ILE A C 1
ATOM 1581 O O . ILE A 1 189 ? 21.719 -25.719 12.352 1 40.78 189 ILE A O 1
ATOM 1585 N N . MET B 1 1 ? -14.773 21.344 7.066 1 96.62 1 MET B N 1
ATOM 1586 C CA . MET B 1 1 ? -14.164 20.141 6.496 1 96.62 1 MET B CA 1
ATOM 1587 C C . MET B 1 1 ? -14.102 20.234 4.977 1 96.62 1 MET B C 1
ATOM 1589 O O . MET B 1 1 ? -14.359 19.25 4.281 1 96.62 1 MET B O 1
ATOM 1593 N N . THR B 1 2 ? -13.781 21.406 4.512 1 97.69 2 THR B N 1
ATOM 1594 C CA . THR B 1 2 ? -13.82 21.672 3.08 1 97.69 2 THR B CA 1
ATOM 1595 C C . THR B 1 2 ? -12.711 20.922 2.354 1 97.69 2 THR B C 1
ATOM 1597 O O . THR B 1 2 ? -12.977 20.141 1.437 1 97.69 2 THR B O 1
ATOM 1600 N N . ASN B 1 3 ? -11.438 21.094 2.744 1 98.31 3 ASN B N 1
ATOM 1601 C CA . ASN B 1 3 ? -10.32 20.438 2.076 1 98.31 3 ASN B CA 1
ATOM 1602 C C . ASN B 1 3 ? -10.406 18.922 2.193 1 98.31 3 ASN B C 1
ATOM 1604 O O . ASN B 1 3 ? -10.102 18.203 1.24 1 98.31 3 ASN B O 1
ATOM 1608 N N . VAL B 1 4 ? -10.844 18.438 3.32 1 98.62 4 VAL B N 1
ATOM 1609 C CA . VAL B 1 4 ? -10.969 17.016 3.574 1 98.62 4 VAL B CA 1
ATOM 1610 C C . VAL B 1 4 ? -12.016 16.406 2.631 1 98.62 4 VAL B C 1
ATOM 1612 O O . VAL B 1 4 ? -11.734 15.438 1.927 1 98.62 4 VAL B O 1
ATOM 1615 N N . ILE B 1 5 ? -13.156 17.062 2.564 1 98.69 5 ILE B N 1
ATOM 1616 C CA . ILE B 1 5 ? -14.258 16.547 1.765 1 98.69 5 ILE B CA 1
ATOM 1617 C C . ILE B 1 5 ? -13.914 16.656 0.281 1 98.69 5 ILE B C 1
ATOM 1619 O O . ILE B 1 5 ? -14.211 15.75 -0.501 1 98.69 5 ILE B O 1
ATOM 1623 N N . ASP B 1 6 ? -13.305 17.75 -0.085 1 98.44 6 ASP B N 1
ATOM 1624 C CA . ASP B 1 6 ? -12.898 17.938 -1.476 1 98.44 6 ASP B CA 1
ATOM 1625 C C . ASP B 1 6 ? -11.945 16.828 -1.914 1 98.44 6 ASP B C 1
ATOM 1627 O O . ASP B 1 6 ? -12.094 16.266 -3.006 1 98.44 6 ASP B O 1
ATOM 1631 N N . LYS B 1 7 ? -10.992 16.469 -1.095 1 98.31 7 LYS B N 1
ATOM 1632 C CA . LYS B 1 7 ? -10.031 15.422 -1.436 1 98.31 7 LYS B CA 1
ATOM 1633 C C . LYS B 1 7 ? -10.703 14.055 -1.478 1 98.31 7 LYS B C 1
ATOM 1635 O O . LYS B 1 7 ? -10.477 13.273 -2.4 1 98.31 7 LYS B O 1
ATOM 1640 N N . ILE B 1 8 ? -11.523 13.766 -0.466 1 98.5 8 ILE B N 1
ATOM 1641 C CA . ILE B 1 8 ? -12.234 12.492 -0.445 1 98.5 8 ILE B CA 1
ATOM 1642 C C . ILE B 1 8 ? -13.031 12.328 -1.736 1 98.5 8 ILE B C 1
ATOM 1644 O O . ILE B 1 8 ? -12.938 11.297 -2.406 1 98.5 8 ILE B O 1
ATOM 1648 N N . THR B 1 9 ? -13.727 13.406 -2.115 1 98.19 9 THR B N 1
ATOM 1649 C CA . THR B 1 9 ? -14.617 13.352 -3.273 1 98.19 9 THR B CA 1
ATOM 1650 C C . THR B 1 9 ? -13.812 13.266 -4.566 1 98.19 9 THR B C 1
ATOM 1652 O O . THR B 1 9 ? -14.25 12.648 -5.539 1 98.19 9 THR B O 1
ATOM 1655 N N . SER B 1 10 ? -12.633 13.852 -4.559 1 97.62 10 SER B N 1
ATOM 1656 C CA . SER B 1 10 ? -11.781 13.773 -5.738 1 97.62 10 SER B CA 1
ATOM 1657 C C . SER B 1 10 ? -11.289 12.352 -5.977 1 97.62 10 SER B C 1
ATOM 1659 O O . SER B 1 10 ? -10.992 11.969 -7.109 1 97.62 10 SER B O 1
ATOM 1661 N N . LEU B 1 11 ? -11.195 11.547 -4.957 1 97 11 LEU B N 1
ATOM 1662 C CA . LEU B 1 11 ? -10.695 10.18 -5.059 1 97 11 LEU B CA 1
ATOM 1663 C C . LEU B 1 11 ? -11.844 9.203 -5.316 1 97 11 LEU B C 1
ATOM 1665 O O . LEU B 1 11 ? -11.68 8.242 -6.07 1 97 11 LEU B O 1
ATOM 1669 N N . TYR B 1 12 ? -12.914 9.484 -4.703 1 97.75 12 TYR B N 1
ATOM 1670 C CA . TYR B 1 12 ? -14.102 8.648 -4.824 1 97.75 12 TYR B CA 1
ATOM 1671 C C . TYR B 1 12 ? -15.367 9.453 -4.559 1 97.75 12 TYR B C 1
ATOM 1673 O O . TYR B 1 12 ? -15.461 10.156 -3.553 1 97.75 12 TYR B O 1
ATOM 1681 N N . PRO B 1 13 ? -16.375 9.281 -5.418 1 97.75 13 PRO B N 1
ATOM 1682 C CA . PRO B 1 13 ? -17.625 10.016 -5.184 1 97.75 13 PRO B CA 1
ATOM 1683 C C . PRO B 1 13 ? -18.344 9.547 -3.924 1 97.75 13 PRO B C 1
ATOM 1685 O O . PRO B 1 13 ? -18.578 8.352 -3.746 1 97.75 13 PRO B O 1
ATOM 1688 N N . ILE B 1 14 ? -18.672 10.453 -3.086 1 98.06 14 ILE B N 1
ATOM 1689 C CA . ILE B 1 14 ? -19.438 10.125 -1.891 1 98.06 14 ILE B CA 1
ATOM 1690 C C . ILE B 1 14 ? -20.688 10.992 -1.825 1 98.06 14 ILE B C 1
ATOM 1692 O O . ILE B 1 14 ? -20.672 12.148 -2.256 1 98.06 14 ILE B O 1
ATOM 1696 N N . SER B 1 15 ? -21.766 10.5 -1.285 1 98.5 15 SER B N 1
ATOM 1697 C CA . SER B 1 15 ? -23.062 11.18 -1.213 1 98.5 15 SER B CA 1
ATOM 1698 C C . SER B 1 15 ? -23.094 12.18 -0.064 1 98.5 15 SER B C 1
ATOM 1700 O O . SER B 1 15 ? -22.25 12.133 0.831 1 98.5 15 SER B O 1
ATOM 1702 N N . ASP B 1 16 ? -24.125 13.031 -0.099 1 98.31 16 ASP B N 1
ATOM 1703 C CA . ASP B 1 16 ? -24.344 13.977 0.992 1 98.31 16 ASP B CA 1
ATOM 1704 C C . ASP B 1 16 ? -24.625 13.242 2.305 1 98.31 16 ASP B C 1
ATOM 1706 O O . ASP B 1 16 ? -24.25 13.719 3.377 1 98.31 16 ASP B O 1
ATOM 1710 N N . ASP B 1 17 ? -25.297 12.141 2.203 1 98.56 17 ASP B N 1
ATOM 1711 C CA . ASP B 1 17 ? -25.562 11.344 3.395 1 98.56 17 ASP B CA 1
ATOM 1712 C C . ASP B 1 17 ? -24.266 10.82 4.012 1 98.56 17 ASP B C 1
ATOM 1714 O O . ASP B 1 17 ? -24.109 10.836 5.234 1 98.56 17 ASP B O 1
ATOM 1718 N N . THR B 1 18 ? -23.391 10.375 3.199 1 98.69 18 THR B N 1
ATOM 1719 C CA . THR B 1 18 ? -22.094 9.898 3.666 1 98.69 18 THR B CA 1
ATOM 1720 C C . THR B 1 18 ? -21.297 11.039 4.289 1 98.69 18 THR B C 1
ATOM 1722 O O . THR B 1 18 ? -20.656 10.859 5.332 1 98.69 18 THR B O 1
ATOM 1725 N N . ILE B 1 19 ? -21.344 12.203 3.627 1 98.56 19 ILE B N 1
ATOM 1726 C CA . ILE B 1 19 ? -20.641 13.375 4.152 1 98.56 19 ILE B CA 1
ATOM 1727 C C . ILE B 1 19 ? -21.188 13.719 5.539 1 98.56 19 ILE B C 1
ATOM 1729 O O . ILE B 1 19 ? -20.422 13.977 6.469 1 98.56 19 ILE B O 1
ATOM 1733 N N . ARG B 1 20 ? -22.469 13.703 5.68 1 98.44 20 ARG B N 1
ATOM 1734 C CA . ARG B 1 20 ? -23.094 13.977 6.969 1 98.44 20 ARG B CA 1
ATOM 1735 C C . ARG B 1 20 ? -22.656 12.961 8.016 1 98.44 20 ARG B C 1
ATOM 1737 O O . ARG B 1 20 ? -22.312 13.328 9.141 1 98.44 20 ARG B O 1
ATOM 1744 N N . THR B 1 21 ? -22.656 11.703 7.645 1 98.44 21 THR B N 1
ATOM 1745 C CA . THR B 1 21 ? -22.234 10.641 8.547 1 98.44 21 THR B CA 1
ATOM 1746 C C . THR B 1 21 ? -20.797 10.859 9.008 1 98.44 21 THR B C 1
ATOM 1748 O O . THR B 1 21 ? -20.5 10.727 10.195 1 98.44 21 THR B O 1
ATOM 1751 N N . LEU B 1 22 ? -19.953 11.211 8.062 1 98.5 22 LEU B N 1
ATOM 1752 C CA . LEU B 1 22 ? -18.562 11.469 8.406 1 98.5 22 LEU B CA 1
ATOM 1753 C C . LEU B 1 22 ? -18.438 12.633 9.383 1 98.5 22 LEU B C 1
ATOM 1755 O O . LEU B 1 22 ? -17.766 12.516 10.406 1 98.5 22 LEU B O 1
ATOM 1759 N N . LYS B 1 23 ? -19.109 13.672 9.086 1 98.44 23 LYS B N 1
ATOM 1760 C CA . LYS B 1 23 ? -19.047 14.875 9.914 1 98.44 23 LYS B CA 1
ATOM 1761 C C . LYS B 1 23 ? -19.547 14.594 11.328 1 98.44 23 LYS B C 1
ATOM 1763 O O . LYS B 1 23 ? -19.047 15.172 12.289 1 98.44 23 LYS B O 1
ATOM 1768 N N . GLU B 1 24 ? -20.422 13.664 11.453 1 98.31 24 GLU B N 1
ATOM 1769 C CA . GLU B 1 24 ? -21.016 13.328 12.75 1 98.31 24 GLU B CA 1
ATOM 1770 C C . GLU B 1 24 ? -20.062 12.461 13.578 1 98.31 24 GLU B C 1
ATOM 1772 O O . GLU B 1 24 ? -20.266 12.289 14.781 1 98.31 24 GLU B O 1
ATOM 1777 N N . ASN B 1 25 ? -19.047 11.969 12.977 1 98.44 25 ASN B N 1
ATOM 1778 C CA . ASN B 1 25 ? -18.172 11.023 13.672 1 98.44 25 ASN B CA 1
ATOM 1779 C C . ASN B 1 25 ? -16.797 11.609 13.914 1 98.44 25 ASN B C 1
ATOM 1781 O O . ASN B 1 25 ? -15.891 10.914 14.375 1 98.44 25 ASN B O 1
ATOM 1785 N N . VAL B 1 26 ? -16.625 12.906 13.578 1 98.69 26 VAL B N 1
ATOM 1786 C CA . VAL B 1 26 ? -15.312 13.508 13.75 1 98.69 26 VAL B CA 1
ATOM 1787 C C . VAL B 1 26 ? -15.406 14.711 14.68 1 98.69 26 VAL B C 1
ATOM 1789 O O . VAL B 1 26 ? -16.484 15.281 14.859 1 98.69 26 VAL B O 1
ATOM 1792 N N . THR B 1 27 ? -14.266 15.039 15.297 1 98.56 27 THR B N 1
ATOM 1793 C CA . THR B 1 27 ? -14.133 16.234 16.125 1 98.56 27 THR B CA 1
ATOM 1794 C C . THR B 1 27 ? -12.961 17.094 15.648 1 98.56 27 THR B C 1
ATOM 1796 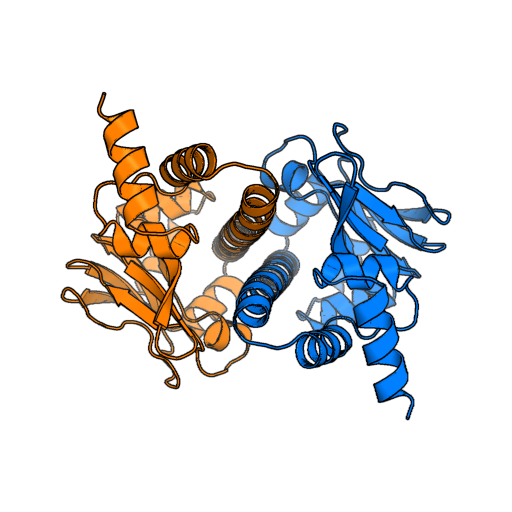O O . THR B 1 27 ? -11.891 16.578 15.336 1 98.56 27 THR B O 1
ATOM 1799 N N . ILE B 1 28 ? -13.133 18.422 15.625 1 98.44 28 ILE B N 1
ATOM 1800 C CA . ILE B 1 28 ? -12.094 19.328 15.172 1 98.44 28 ILE B CA 1
ATOM 1801 C C . ILE B 1 28 ? -11.023 19.469 16.25 1 98.44 28 ILE B C 1
ATOM 1803 O O . ILE B 1 28 ? -11.336 19.547 17.438 1 98.44 28 ILE B O 1
ATOM 1807 N N . CYS B 1 29 ? -9.758 19.469 15.844 1 98.25 29 CYS B N 1
ATOM 1808 C CA . CYS B 1 29 ? -8.609 19.625 16.719 1 98.25 29 CYS B CA 1
ATOM 1809 C C . CYS B 1 29 ? -7.594 20.594 16.125 1 98.25 29 CYS B C 1
ATOM 1811 O O . CYS B 1 29 ? -7.52 20.734 14.906 1 98.25 29 CYS B O 1
ATOM 1813 N N . HIS B 1 30 ? -6.871 21.203 17.016 1 98.69 30 HIS B N 1
ATOM 1814 C CA . HIS B 1 30 ? -5.773 22.109 16.656 1 98.69 30 HIS B CA 1
ATOM 1815 C C . HIS B 1 30 ? -4.469 21.656 17.312 1 98.69 30 HIS B C 1
ATOM 1817 O O . HIS B 1 30 ? -4.441 21.344 18.5 1 98.69 30 HIS B O 1
ATOM 1823 N N . PHE B 1 31 ? -3.438 21.562 16.531 1 98.5 31 PHE B N 1
ATOM 1824 C CA . PHE B 1 31 ? -2.131 21.156 17.047 1 98.5 31 PHE B CA 1
ATOM 1825 C C . PHE B 1 31 ? -1.061 22.172 16.656 1 98.5 31 PHE B C 1
ATOM 1827 O O . PHE B 1 31 ? -1.065 22.703 15.547 1 98.5 31 PHE B O 1
ATOM 1834 N N . PRO B 1 32 ? -0.146 22.5 17.609 1 98.5 32 PRO B N 1
ATOM 1835 C CA . PRO B 1 32 ? 0.982 23.359 17.25 1 98.5 32 PRO B CA 1
ATOM 1836 C C . PRO B 1 32 ? 2.033 22.656 16.406 1 98.5 32 PRO B C 1
ATOM 1838 O O . PRO B 1 32 ? 1.974 21.438 16.234 1 98.5 32 PRO B O 1
ATOM 1841 N N . LYS B 1 33 ? 2.863 23.469 15.867 1 97.75 33 LYS B N 1
ATOM 1842 C CA . LYS B 1 33 ? 4.039 22.922 15.195 1 97.75 33 LYS B CA 1
ATOM 1843 C C . LYS B 1 33 ? 4.848 22.031 16.141 1 97.75 33 LYS B C 1
ATOM 1845 O O . LYS B 1 33 ? 4.961 22.328 17.328 1 97.75 33 LYS B O 1
ATOM 1850 N N . LYS B 1 34 ? 5.363 20.859 15.602 1 97.31 34 LYS B N 1
ATOM 1851 C CA . LYS B 1 34 ? 6.258 19.938 16.281 1 97.31 34 LYS B CA 1
ATOM 1852 C C . LYS B 1 34 ? 5.5 19.078 17.297 1 97.31 34 LYS B C 1
ATOM 1854 O O . LYS B 1 34 ? 6.09 18.578 18.25 1 97.31 34 LYS B O 1
ATOM 1859 N N . HIS B 1 35 ? 4.258 19.016 17.125 1 97.31 35 HIS B N 1
ATOM 1860 C CA . HIS B 1 35 ? 3.455 18.125 17.953 1 97.31 35 HIS B CA 1
ATOM 1861 C C . HIS B 1 35 ? 3.473 16.703 17.391 1 97.31 35 HIS B C 1
ATOM 1863 O O . HIS B 1 35 ? 3.34 16.5 16.188 1 97.31 35 HIS B O 1
ATOM 1869 N N . LEU B 1 36 ? 3.602 15.672 18.25 1 96.62 36 LEU B N 1
ATOM 1870 C CA . LEU B 1 36 ? 3.557 14.273 17.844 1 96.62 36 LEU B CA 1
ATOM 1871 C C . LEU B 1 36 ? 2.129 13.742 17.891 1 96.62 36 LEU B C 1
ATOM 1873 O O . LEU B 1 36 ? 1.616 13.43 18.969 1 96.62 36 LEU B O 1
ATOM 1877 N N . LEU B 1 37 ? 1.541 13.594 16.703 1 96.12 37 LEU B N 1
ATOM 1878 C CA . LEU B 1 37 ? 0.21 13.008 16.625 1 96.12 37 LEU B CA 1
ATOM 1879 C C . LEU B 1 37 ? 0.25 11.516 16.953 1 96.12 37 LEU B C 1
ATOM 1881 O O . LEU B 1 37 ? -0.681 10.992 17.578 1 96.12 37 LEU B O 1
ATOM 1885 N N . ILE B 1 38 ? 1.218 10.867 16.453 1 94.06 38 ILE B N 1
ATOM 1886 C CA . ILE B 1 38 ? 1.49 9.453 16.688 1 94.06 38 ILE B CA 1
ATOM 1887 C C . ILE B 1 38 ? 2.908 9.289 17.219 1 94.06 38 ILE B C 1
ATOM 1889 O O . ILE B 1 38 ? 3.852 9.891 16.703 1 94.06 38 ILE B O 1
ATOM 1893 N N . LYS B 1 39 ? 2.9 8.57 18.297 1 87.75 39 LYS B N 1
ATOM 1894 C CA . LYS B 1 39 ? 4.195 8.305 18.906 1 87.75 39 LYS B CA 1
ATOM 1895 C C . LYS B 1 39 ? 4.465 6.805 19 1 87.75 39 LYS B C 1
ATOM 1897 O O . LYS B 1 39 ? 3.537 6.008 19.141 1 87.75 39 LYS B O 1
ATOM 1902 N N . GLU B 1 40 ? 5.688 6.645 18.938 1 74.38 40 GLU B N 1
ATOM 1903 C CA . GLU B 1 40 ? 6.094 5.246 19.047 1 74.38 40 GLU B CA 1
ATOM 1904 C C . GLU B 1 40 ? 5.816 4.711 20.453 1 74.38 40 GLU B C 1
ATOM 1906 O O . GLU B 1 40 ? 5.871 5.453 21.438 1 74.38 40 GLU B O 1
ATOM 1911 N N . ASN B 1 41 ? 5.359 3.494 20.5 1 74.25 41 ASN B N 1
ATOM 1912 C CA . ASN B 1 41 ? 5.145 2.709 21.719 1 74.25 41 ASN B CA 1
ATOM 1913 C C . ASN B 1 41 ? 3.916 3.188 22.484 1 74.25 41 ASN B C 1
ATOM 1915 O O . ASN B 1 41 ? 3.826 3.004 23.703 1 74.25 41 ASN B O 1
ATOM 1919 N N . THR B 1 42 ? 3.152 3.998 21.906 1 79.31 42 THR B N 1
ATOM 1920 C CA . THR B 1 42 ? 1.869 4.375 22.484 1 79.31 42 THR B CA 1
ATOM 1921 C C . THR B 1 42 ? 0.731 4.102 21.5 1 79.31 42 THR B C 1
ATOM 1923 O O . THR B 1 42 ? 0.951 4.023 20.297 1 79.31 42 THR B O 1
ATOM 1926 N N . PHE B 1 43 ? -0.433 3.801 22.047 1 85.12 43 PHE B N 1
ATOM 1927 C CA . PHE B 1 43 ? -1.628 3.709 21.219 1 85.12 43 PHE B CA 1
ATOM 1928 C C . PHE B 1 43 ? -2.244 5.086 21 1 85.12 43 PHE B C 1
ATOM 1930 O O . PHE B 1 43 ? -2.525 5.805 21.953 1 85.12 43 PHE B O 1
ATOM 1937 N N . SER B 1 44 ? -2.33 5.531 19.844 1 85 44 SER B N 1
ATOM 1938 C CA . SER B 1 44 ? -2.984 6.793 19.516 1 85 44 SER B CA 1
ATOM 1939 C C . SER B 1 44 ? -4.504 6.645 19.516 1 85 44 SER B C 1
ATOM 1941 O O . SER B 1 44 ? -5.219 7.527 19.984 1 85 44 SER B O 1
ATOM 1943 N N . ARG B 1 45 ? -4.953 5.598 18.938 1 90.56 45 ARG B N 1
ATOM 1944 C CA . ARG B 1 45 ? -6.348 5.172 18.891 1 90.56 45 ARG B CA 1
ATOM 1945 C C . ARG B 1 45 ? -7.16 6.074 17.969 1 90.56 45 ARG B C 1
ATOM 1947 O O . ARG B 1 45 ? -8.391 5.961 17.891 1 90.56 45 ARG B O 1
ATOM 1954 N N . SER B 1 46 ? -6.418 6.98 17.297 1 96.06 46 SER B N 1
ATOM 1955 C CA . SER B 1 46 ? -7.145 7.941 16.469 1 96.06 46 SER B CA 1
ATOM 1956 C C . SER B 1 46 ? -6.504 8.07 15.094 1 96.06 46 SER B C 1
ATOM 1958 O O . SER B 1 46 ? -5.316 7.801 14.922 1 96.06 46 SER B O 1
ATOM 1960 N N . ALA B 1 47 ? -7.363 8.414 14.156 1 98 47 ALA B N 1
ATOM 1961 C CA . ALA B 1 47 ? -6.953 8.93 12.852 1 98 47 ALA B CA 1
ATOM 1962 C C . ALA B 1 47 ? -7.273 10.414 12.727 1 98 47 ALA B C 1
ATOM 1964 O O . ALA B 1 47 ? -8.164 10.93 13.414 1 98 47 ALA B O 1
ATOM 1965 N N . TYR B 1 48 ? -6.535 11.109 11.844 1 98.62 48 TYR B N 1
ATOM 1966 C CA . TYR B 1 48 ? -6.684 12.555 11.695 1 98.62 48 TYR B CA 1
ATOM 1967 C C . TYR B 1 48 ? -6.812 12.938 10.227 1 98.62 48 TYR B C 1
ATOM 1969 O O . TYR B 1 48 ? -5.898 12.695 9.43 1 98.62 48 TYR B O 1
ATOM 1977 N N . PHE B 1 49 ? -7.953 13.516 9.883 1 98.88 49 PHE B N 1
ATOM 1978 C CA . PHE B 1 49 ? -8.094 14.18 8.594 1 98.88 49 PHE B CA 1
ATOM 1979 C C . PHE B 1 49 ? -7.5 15.578 8.641 1 98.88 49 PHE B C 1
ATOM 1981 O O . PHE B 1 49 ? -7.922 16.406 9.445 1 98.88 49 PHE B O 1
ATOM 1988 N N . ILE B 1 50 ? -6.574 15.875 7.742 1 98.81 50 ILE B N 1
ATOM 1989 C CA . ILE B 1 50 ? -5.879 17.156 7.773 1 98.81 50 ILE B CA 1
ATOM 1990 C C . ILE B 1 50 ? -6.684 18.203 7 1 98.81 50 ILE B C 1
ATOM 1992 O O . ILE B 1 50 ? -6.871 18.078 5.785 1 98.81 50 ILE B O 1
ATOM 1996 N N . GLU B 1 51 ? -7.133 19.156 7.711 1 98.88 51 GLU B N 1
ATOM 1997 C CA . GLU B 1 51 ? -7.844 20.266 7.062 1 98.88 51 GLU B CA 1
ATOM 1998 C C . GLU B 1 51 ? -6.879 21.359 6.629 1 98.88 51 GLU B C 1
ATOM 2000 O O . GLU B 1 51 ? -7.035 21.938 5.551 1 98.88 51 GLU B O 1
ATOM 2005 N N . LYS B 1 52 ? -5.957 21.656 7.496 1 98.56 52 LYS B N 1
ATOM 2006 C CA . LYS B 1 52 ? -4.91 22.641 7.242 1 98.56 52 LYS B CA 1
ATOM 2007 C C . LYS B 1 52 ? -3.588 22.219 7.879 1 98.56 52 LYS B C 1
ATOM 2009 O O . LYS B 1 52 ? -3.566 21.734 9.016 1 98.56 52 LYS B O 1
ATOM 2014 N N . GLY B 1 53 ? -2.535 22.422 7.059 1 98.25 53 GLY B N 1
ATOM 2015 C CA . GLY B 1 53 ? -1.211 22.156 7.594 1 98.25 53 GLY B CA 1
ATOM 2016 C C . GLY B 1 53 ? -0.559 20.938 6.988 1 98.25 53 GLY B C 1
ATOM 2017 O O . GLY B 1 53 ? -1.075 20.359 6.023 1 98.25 53 GLY B O 1
ATOM 2018 N N . ILE B 1 54 ? 0.653 20.547 7.52 1 98.38 54 ILE B N 1
ATOM 2019 C CA . ILE B 1 54 ? 1.474 19.469 6.984 1 98.38 54 ILE B CA 1
ATOM 2020 C C . ILE B 1 54 ? 1.962 18.578 8.125 1 98.38 54 ILE B C 1
ATOM 2022 O O . ILE B 1 54 ? 2.289 19.062 9.203 1 98.38 54 ILE B O 1
ATOM 2026 N N . THR B 1 55 ? 1.999 17.297 7.859 1 98.31 55 THR B N 1
ATOM 2027 C CA . THR B 1 55 ? 2.605 16.359 8.797 1 98.31 55 THR B CA 1
ATOM 2028 C C . THR B 1 55 ? 3.703 15.539 8.109 1 98.31 55 THR B C 1
ATOM 2030 O O . THR B 1 55 ? 3.754 15.469 6.879 1 98.31 55 THR B O 1
ATOM 2033 N N . ARG B 1 56 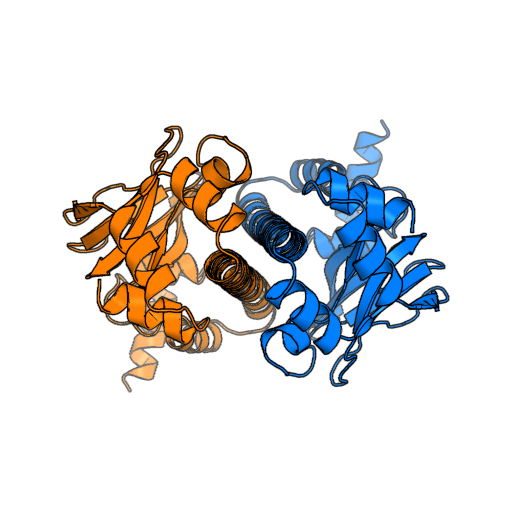? 4.578 15 8.914 1 98.19 56 ARG B N 1
ATOM 2034 C CA . ARG B 1 56 ? 5.641 14.102 8.484 1 98.19 56 ARG B CA 1
ATOM 2035 C C . ARG B 1 56 ? 5.617 12.805 9.289 1 98.19 56 ARG B C 1
ATOM 2037 O O . ARG B 1 56 ? 5.41 12.828 10.508 1 98.19 56 ARG B O 1
ATOM 2044 N N . SER B 1 57 ? 5.781 11.734 8.594 1 97.06 57 SER B N 1
ATOM 2045 C CA . SER B 1 57 ? 5.984 10.438 9.234 1 97.06 57 SER B CA 1
ATOM 2046 C C . SER B 1 57 ? 7.441 9.992 9.133 1 97.06 57 SER B C 1
ATOM 2048 O O . SER B 1 57 ? 8.102 10.242 8.125 1 97.06 57 SER B O 1
ATOM 2050 N N . PHE B 1 58 ? 7.906 9.336 10.227 1 96.56 58 PHE B N 1
ATOM 2051 C CA . PHE B 1 58 ? 9.297 8.914 10.188 1 96.56 58 PHE B CA 1
ATOM 2052 C C . PHE B 1 58 ? 9.547 7.777 11.172 1 96.56 58 PHE B C 1
ATOM 2054 O O . PHE B 1 58 ? 8.797 7.605 12.133 1 96.56 58 PHE B O 1
ATOM 2061 N N . TRP B 1 59 ? 10.578 7.035 10.867 1 93.62 59 TRP B N 1
ATOM 2062 C CA . TRP B 1 59 ? 11.141 6.035 11.766 1 93.62 59 TRP B CA 1
ATOM 2063 C C . TRP B 1 59 ? 12.391 6.57 12.461 1 93.62 59 TRP B C 1
ATOM 2065 O O . TRP B 1 59 ? 13.062 7.465 11.945 1 93.62 59 TRP B O 1
ATOM 2075 N N . LEU B 1 60 ? 12.648 5.973 13.625 1 91.62 60 LEU B N 1
ATOM 2076 C CA . LEU B 1 60 ? 13.969 6.113 14.219 1 91.62 60 LEU B CA 1
ATOM 2077 C C . LEU B 1 60 ? 14.828 4.891 13.922 1 91.62 60 LEU B C 1
ATOM 2079 O O . LEU B 1 60 ? 14.469 3.768 14.281 1 91.62 60 LEU B O 1
ATOM 2083 N N . VAL B 1 61 ? 15.922 5.094 13.203 1 88.81 61 VAL B N 1
ATOM 2084 C CA . VAL B 1 61 ? 16.859 4.031 12.867 1 88.81 61 VAL B CA 1
ATOM 2085 C C . VAL B 1 61 ? 18.25 4.402 13.375 1 88.81 61 VAL B C 1
ATOM 2087 O O . VAL B 1 61 ? 18.906 5.297 12.828 1 88.81 61 VAL B O 1
ATOM 2090 N N . ASN B 1 62 ? 18.734 3.59 14.344 1 87.69 62 ASN B N 1
ATOM 2091 C CA . ASN B 1 62 ? 20.031 3.883 14.953 1 87.69 62 ASN B CA 1
ATOM 2092 C C . ASN B 1 62 ? 20.125 5.344 15.383 1 87.69 62 ASN B C 1
ATOM 2094 O O . ASN B 1 62 ? 21.109 6.02 15.078 1 87.69 62 ASN B O 1
ATOM 2098 N N . GLY B 1 63 ? 19.062 5.867 15.883 1 87.94 63 GLY B N 1
ATOM 2099 C CA . GLY B 1 63 ? 19.031 7.223 16.406 1 87.94 63 GLY B CA 1
ATOM 2100 C C . GLY B 1 63 ? 18.766 8.273 15.344 1 87.94 63 GLY B C 1
ATOM 2101 O O . GLY B 1 63 ? 18.625 9.453 15.656 1 87.94 63 GLY B O 1
ATOM 2102 N N . GLU B 1 64 ? 18.672 7.898 14.102 1 92.56 64 GLU B N 1
ATOM 2103 C CA . GLU B 1 64 ? 18.438 8.836 13.016 1 92.56 64 GLU B CA 1
ATOM 2104 C C . GLU B 1 64 ? 16.984 8.766 12.523 1 92.56 64 GLU B C 1
ATOM 2106 O O . GLU B 1 64 ? 16.406 7.676 12.438 1 92.56 64 GLU B O 1
ATOM 2111 N N . GLU B 1 65 ? 16.469 9.953 12.195 1 95 65 GLU B N 1
ATOM 2112 C CA . GLU B 1 65 ? 15.117 10.016 11.648 1 95 65 GLU B CA 1
ATOM 2113 C C . GLU B 1 65 ? 15.117 9.75 10.148 1 95 65 GLU B C 1
ATOM 2115 O O . GLU B 1 65 ? 15.82 10.422 9.391 1 95 65 GLU B O 1
ATOM 2120 N N . ILE B 1 66 ? 14.352 8.773 9.773 1 95.69 66 ILE B N 1
ATOM 2121 C CA . ILE B 1 66 ? 14.156 8.477 8.359 1 95.69 66 ILE B CA 1
ATOM 2122 C C . ILE B 1 66 ? 12.719 8.82 7.957 1 95.69 66 ILE B C 1
ATOM 2124 O O . ILE B 1 66 ? 11.781 8.133 8.352 1 95.69 66 ILE B O 1
ATOM 2128 N N . THR B 1 67 ? 12.562 9.852 7.145 1 96.88 67 THR B N 1
ATOM 2129 C CA . THR B 1 67 ? 11.234 10.266 6.699 1 96.88 67 THR B CA 1
ATOM 2130 C C . THR B 1 67 ? 10.617 9.227 5.773 1 96.88 67 THR B C 1
ATOM 2132 O O . THR B 1 67 ? 11.273 8.75 4.84 1 96.88 67 THR B O 1
ATOM 2135 N N . THR B 1 68 ? 9.367 8.859 6.039 1 95.75 68 THR B N 1
ATOM 2136 C CA . THR B 1 68 ? 8.719 7.824 5.242 1 95.75 68 THR B CA 1
ATOM 2137 C C . THR B 1 68 ? 7.59 8.422 4.398 1 95.75 68 THR B C 1
ATOM 2139 O O . THR B 1 68 ? 7.191 7.836 3.389 1 95.75 68 THR B O 1
ATOM 2142 N N . SER B 1 69 ? 7.055 9.539 4.816 1 96.38 69 SER B N 1
ATOM 2143 C CA . SER B 1 69 ? 5.953 10.141 4.07 1 96.38 69 SER B CA 1
ATOM 2144 C C . SER B 1 69 ? 5.633 11.539 4.59 1 96.38 69 SER B C 1
ATOM 2146 O O . SER B 1 69 ? 6.164 11.961 5.617 1 96.38 69 SER B O 1
ATOM 2148 N N . PHE B 1 70 ? 4.859 12.242 3.809 1 97.69 70 PHE B N 1
ATOM 2149 C CA . PHE B 1 70 ? 4.262 13.523 4.176 1 97.69 70 PHE B CA 1
ATOM 2150 C C . PHE B 1 70 ? 2.764 13.516 3.906 1 97.69 70 PHE B C 1
ATOM 2152 O O . PHE B 1 70 ? 2.287 12.805 3.023 1 97.69 70 PHE B O 1
ATOM 2159 N N . SER B 1 71 ? 2.064 14.234 4.668 1 97.62 71 SER B N 1
ATOM 2160 C CA . SER B 1 71 ? 0.65 14.492 4.426 1 97.62 71 SER B CA 1
ATOM 2161 C C . SER B 1 71 ? 0.331 15.977 4.57 1 97.62 71 SER B C 1
ATOM 2163 O O . SER B 1 71 ? 0.943 16.672 5.383 1 97.62 71 SER B O 1
ATOM 2165 N N . TRP B 1 72 ? -0.608 16.438 3.736 1 97.81 72 TRP B N 1
ATOM 2166 C CA . TRP B 1 72 ? -1.044 17.828 3.75 1 97.81 72 TRP B CA 1
ATOM 2167 C C . TRP B 1 72 ? -2.561 17.922 3.615 1 97.81 72 TRP B C 1
ATOM 2169 O O . TRP B 1 72 ? -3.273 16.953 3.848 1 97.81 72 TRP B O 1
ATOM 2179 N N . GLU B 1 73 ? -3.043 19.141 3.385 1 98.38 73 GLU B N 1
ATOM 2180 C CA . GLU B 1 73 ? -4.48 19.391 3.348 1 98.38 73 GLU B CA 1
ATOM 2181 C C . GLU B 1 73 ? -5.203 18.375 2.482 1 98.38 73 GLU B C 1
ATOM 2183 O O . GLU B 1 73 ? -4.836 18.156 1.324 1 98.38 73 GLU B O 1
ATOM 2188 N N . GLY B 1 74 ? -6.195 17.719 3.119 1 98.06 74 GLY B N 1
ATOM 2189 C CA . GLY B 1 74 ? -6.969 16.688 2.434 1 98.06 74 GLY B CA 1
ATOM 2190 C C . GLY B 1 74 ? -6.516 15.281 2.762 1 98.06 74 GLY B C 1
ATOM 2191 O O . GLY B 1 74 ? -7.238 14.32 2.514 1 98.06 74 GLY B O 1
ATOM 2192 N N . GLY B 1 75 ? -5.367 15.156 3.322 1 97.75 75 GLY B N 1
ATOM 2193 C CA . GLY B 1 75 ? -4.82 13.852 3.648 1 97.75 75 GLY B CA 1
ATOM 2194 C C . GLY B 1 75 ? -5.383 13.266 4.93 1 97.75 75 GLY B C 1
ATOM 2195 O O . GLY B 1 75 ? -6.113 13.945 5.656 1 97.75 75 GLY B O 1
ATOM 2196 N N . ILE B 1 76 ? -5.09 12.031 5.191 1 98.5 76 ILE B N 1
ATOM 2197 C CA . ILE B 1 76 ? -5.418 11.352 6.438 1 98.5 76 ILE B CA 1
ATOM 2198 C C . ILE B 1 76 ? -4.18 10.648 6.988 1 98.5 76 ILE B C 1
ATOM 2200 O O . ILE B 1 76 ? -3.389 10.086 6.227 1 98.5 76 ILE B O 1
ATOM 2204 N N . VAL B 1 77 ? -4.043 10.703 8.312 1 97.5 77 VAL B N 1
ATOM 2205 C CA . VAL B 1 77 ? -2.904 10.031 8.938 1 97.5 77 VAL B CA 1
ATOM 2206 C C . VAL B 1 77 ? -3.385 9.188 10.117 1 97.5 77 VAL B C 1
ATOM 2208 O O . VAL B 1 77 ? -4.297 9.586 10.844 1 97.5 77 VAL B O 1
ATOM 2211 N N . PHE B 1 78 ? -2.816 8.086 10.258 1 95.94 78 PHE B N 1
ATOM 2212 C CA . PHE B 1 78 ? -3.055 7.199 11.391 1 95.94 78 PHE B CA 1
ATOM 2213 C C . PHE B 1 78 ? -1.936 6.172 11.516 1 95.94 78 PHE B C 1
ATOM 2215 O O . PHE B 1 78 ? -1.128 6.012 10.594 1 95.94 78 PHE B O 1
ATOM 2222 N N . SER B 1 79 ? -1.887 5.539 12.641 1 94.06 79 SER B N 1
ATOM 2223 C CA . SER B 1 79 ? -0.937 4.449 12.836 1 94.06 79 SER B CA 1
ATOM 2224 C C . SER B 1 79 ? -1.382 3.189 12.102 1 94.06 79 SER B C 1
ATOM 2226 O O . SER B 1 79 ? -2.367 2.555 12.492 1 94.06 79 SER B O 1
ATOM 2228 N N . MET B 1 80 ? -0.62 2.805 11.133 1 92.19 80 MET B N 1
ATOM 2229 C CA . MET B 1 80 ? -0.941 1.6 10.375 1 92.19 80 MET B CA 1
ATOM 2230 C C . MET B 1 80 ? -0.913 0.367 11.273 1 92.19 80 MET B C 1
ATOM 2232 O O . MET B 1 80 ? -1.806 -0.479 11.195 1 92.19 80 MET B O 1
ATOM 2236 N N . ASP B 1 81 ? 0.089 0.27 12.125 1 91.38 81 ASP B N 1
ATOM 2237 C CA . ASP B 1 81 ? 0.238 -0.877 13.016 1 91.38 81 ASP B CA 1
ATOM 2238 C C . ASP B 1 81 ? -0.942 -0.981 13.977 1 91.38 81 ASP B C 1
ATOM 2240 O O . ASP B 1 81 ? -1.451 -2.076 14.227 1 91.38 81 ASP B O 1
ATOM 2244 N N . GLU B 1 82 ? -1.307 0.082 14.461 1 92.12 82 GLU B N 1
ATOM 2245 C CA . GLU B 1 82 ? -2.436 0.101 15.391 1 92.12 82 GLU B CA 1
ATOM 2246 C C . GLU B 1 82 ? -3.746 -0.202 14.664 1 92.12 82 GLU B C 1
ATOM 2248 O O . GLU B 1 82 ? -4.527 -1.047 15.117 1 92.12 82 GLU B O 1
ATOM 2253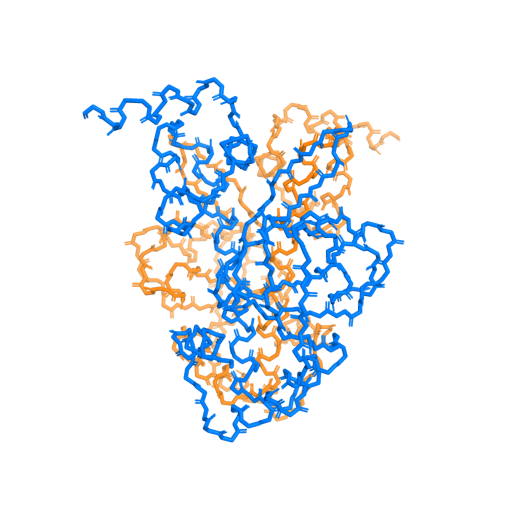 N N . PHE B 1 83 ? -3.887 0.419 13.547 1 91.88 83 PHE B N 1
ATOM 2254 C CA . PHE B 1 83 ? -5.145 0.33 12.812 1 91.88 83 PHE B CA 1
ATOM 2255 C C . PHE B 1 83 ? -5.344 -1.071 12.25 1 91.88 83 PHE B C 1
ATOM 2257 O O . PHE B 1 83 ? -6.449 -1.614 12.297 1 91.88 83 PHE B O 1
ATOM 2264 N N . TYR B 1 84 ? -4.281 -1.603 11.766 1 89.62 84 TYR B N 1
ATOM 2265 C CA . TYR B 1 84 ? -4.406 -2.865 11.047 1 89.62 84 TYR B CA 1
ATOM 2266 C C . TYR B 1 84 ? -4.328 -4.047 12 1 89.62 84 TYR B C 1
ATOM 2268 O O . TYR B 1 84 ? -5.02 -5.051 11.812 1 89.62 84 TYR B O 1
ATOM 2276 N N . TYR B 1 85 ? -3.492 -3.859 13.07 1 88.56 85 TYR B N 1
ATOM 2277 C CA . TYR B 1 85 ? -3.107 -5.078 13.773 1 88.56 85 TYR B CA 1
ATOM 2278 C C . TYR B 1 85 ? -3.219 -4.895 15.281 1 88.56 85 TYR B C 1
ATOM 2280 O O . TYR B 1 85 ? -2.834 -5.781 16.047 1 88.56 85 TYR B O 1
ATOM 2288 N N . ASN B 1 86 ? -3.709 -3.814 15.68 1 90.5 86 ASN B N 1
ATOM 2289 C CA . ASN B 1 86 ? -3.814 -3.512 17.094 1 90.5 86 ASN B CA 1
ATOM 2290 C C . ASN B 1 86 ? -2.469 -3.652 17.797 1 90.5 86 ASN B C 1
ATOM 2292 O O . ASN B 1 86 ? -2.385 -4.25 18.875 1 90.5 86 ASN B O 1
ATOM 2296 N N . LYS B 1 87 ? -1.429 -3.148 17.141 1 89.31 87 LYS B N 1
ATOM 2297 C CA . LYS B 1 87 ? -0.073 -3.133 17.688 1 89.31 87 LYS B CA 1
ATOM 2298 C C . LYS B 1 87 ? 0.422 -1.704 17.891 1 89.31 87 LYS B C 1
ATOM 2300 O O . LYS B 1 87 ? -0.127 -0.764 17.312 1 89.31 87 LYS B O 1
ATOM 2305 N N . LEU B 1 88 ? 1.465 -1.606 18.672 1 91 88 LEU B N 1
ATOM 2306 C CA . LEU B 1 88 ? 2.094 -0.306 18.875 1 91 88 LEU B CA 1
ATOM 2307 C C . LEU B 1 88 ? 2.738 0.2 17.594 1 91 88 LEU B C 1
ATOM 2309 O O . LEU B 1 88 ? 3.326 -0.579 16.844 1 91 88 LEU B O 1
ATOM 2313 N N . SER B 1 89 ? 2.602 1.489 17.422 1 89.44 89 SER B N 1
ATOM 2314 C CA . SER B 1 89 ? 3.164 2.09 16.219 1 89.44 89 SER B CA 1
ATOM 2315 C C . SER B 1 89 ? 4.688 1.998 16.219 1 89.44 89 SER B C 1
ATOM 2317 O O . SER B 1 89 ? 5.332 2.205 17.25 1 89.44 89 SER B O 1
ATOM 2319 N N . GLU B 1 90 ? 5.223 1.766 15.086 1 87 90 GLU B N 1
ATOM 2320 C CA . GLU B 1 90 ? 6.672 1.807 14.898 1 87 90 GLU B CA 1
ATOM 2321 C C . GLU B 1 90 ? 7.113 3.146 14.312 1 87 90 GLU B C 1
ATOM 2323 O O . GLU B 1 90 ? 8.312 3.445 14.273 1 87 90 GLU B O 1
ATOM 2328 N N . GLU B 1 91 ? 6.141 3.895 13.922 1 91.56 91 GLU B N 1
ATOM 2329 C CA . GLU B 1 91 ? 6.41 5.152 13.227 1 91.56 91 GLU B CA 1
ATOM 2330 C C . GLU B 1 91 ? 5.883 6.344 14.023 1 91.56 91 GLU B C 1
ATOM 2332 O O . GLU B 1 91 ? 4.984 6.191 14.859 1 91.56 91 GLU B O 1
ATOM 2337 N N . PHE B 1 92 ? 6.52 7.484 13.797 1 95.44 92 PHE B N 1
ATOM 2338 C CA . PHE B 1 92 ? 6.074 8.758 14.352 1 95.44 92 PHE B CA 1
ATOM 2339 C C . PHE B 1 92 ? 5.359 9.586 13.289 1 95.44 92 PHE B C 1
ATOM 2341 O O . PHE B 1 92 ? 5.637 9.445 12.094 1 95.44 92 PHE B O 1
ATOM 2348 N N . VAL B 1 93 ? 4.43 10.328 13.742 1 97.12 93 VAL B N 1
ATOM 2349 C CA . VAL B 1 93 ? 3.836 11.367 12.914 1 97.12 93 VAL B CA 1
ATOM 2350 C C . VAL B 1 93 ? 3.887 12.711 13.641 1 97.12 93 VAL B C 1
ATOM 2352 O O . VAL B 1 93 ? 3.359 12.836 14.75 1 97.12 93 VAL B O 1
ATOM 2355 N N . GLU B 1 94 ? 4.52 13.672 13.031 1 97.81 94 GLU B N 1
ATOM 2356 C CA . GLU B 1 94 ? 4.723 14.977 13.648 1 97.81 94 GLU B CA 1
ATOM 2357 C C . GLU B 1 94 ? 4.137 16.094 12.781 1 97.81 94 GLU B C 1
ATOM 2359 O O . GLU B 1 94 ? 4.195 16.031 11.555 1 97.81 94 GLU B O 1
ATOM 2364 N N . THR B 1 95 ? 3.551 17.109 13.461 1 98.5 95 THR B N 1
ATOM 2365 C CA . THR B 1 95 ? 3.119 18.297 12.734 1 98.5 95 THR B CA 1
ATOM 2366 C C . THR B 1 95 ? 4.312 19.172 12.375 1 98.5 95 THR B C 1
ATOM 2368 O O . THR B 1 95 ? 5.195 19.406 13.203 1 98.5 95 THR B O 1
ATOM 2371 N N . LEU B 1 96 ? 4.375 19.641 11.109 1 98.25 96 LEU B N 1
ATOM 2372 C CA . LEU B 1 96 ? 5.488 20.484 10.672 1 98.25 96 LEU B CA 1
ATOM 2373 C C . LEU B 1 96 ? 5.098 21.953 10.695 1 98.25 96 LEU B C 1
ATOM 2375 O O . LEU B 1 96 ? 5.949 22.828 10.523 1 98.25 96 LEU B O 1
ATOM 2379 N N . GLU B 1 97 ? 3.9 22.25 10.797 1 97.69 97 GLU B N 1
ATOM 2380 C CA . GLU B 1 97 ? 3.268 23.547 11 1 97.69 97 GLU B CA 1
ATOM 2381 C C . GLU B 1 97 ? 2.031 23.438 11.891 1 97.69 97 GLU B C 1
ATOM 2383 O O . GLU B 1 97 ? 1.737 22.359 12.406 1 97.69 97 GLU B O 1
ATOM 2388 N N . GLU B 1 98 ? 1.425 24.656 12.148 1 98.44 98 GLU B N 1
ATOM 2389 C CA . GLU B 1 98 ? 0.118 24.562 12.789 1 98.44 98 GLU B CA 1
ATOM 2390 C C . GLU B 1 98 ? -0.855 23.734 11.953 1 98.44 98 GLU B C 1
ATOM 2392 O O . GLU B 1 98 ? -0.982 23.953 10.75 1 98.44 98 GLU B O 1
ATOM 2397 N N . VAL B 1 99 ? -1.499 22.766 12.633 1 98.69 99 VAL B N 1
ATOM 2398 C CA . VAL B 1 99 ? -2.365 21.828 11.906 1 98.69 99 VAL B CA 1
ATOM 2399 C C . VAL B 1 99 ? -3.781 21.906 12.477 1 98.69 99 VAL B C 1
ATOM 2401 O O . VAL B 1 99 ? -3.969 21.875 13.695 1 98.69 99 VAL B O 1
ATOM 2404 N N . VAL B 1 100 ? -4.723 22.125 11.633 1 98.88 100 VAL B N 1
ATOM 2405 C CA . VAL B 1 100 ? -6.137 21.906 11.922 1 98.88 100 VAL B CA 1
ATOM 2406 C C . VAL B 1 100 ? -6.57 20.547 11.367 1 98.88 100 VAL B C 1
ATOM 2408 O O . VAL B 1 100 ? -6.379 20.266 10.18 1 98.88 100 VAL B O 1
ATOM 2411 N N . ALA B 1 101 ? -7.137 19.719 12.234 1 98.81 101 ALA B N 1
ATOM 2412 C CA . ALA B 1 101 ? -7.5 18.375 11.789 1 98.81 101 ALA B CA 1
ATOM 2413 C C . ALA B 1 101 ? -8.852 17.953 12.367 1 98.81 101 ALA B C 1
ATOM 2415 O O . ALA B 1 101 ? -9.359 18.578 13.297 1 98.81 101 ALA B O 1
ATOM 2416 N N . TYR B 1 102 ? -9.461 17.016 11.727 1 98.88 102 TYR B N 1
ATOM 2417 C CA . TYR B 1 102 ? -10.625 16.328 12.258 1 98.88 102 TYR B CA 1
ATOM 2418 C C . TYR B 1 102 ? -10.266 14.93 12.734 1 98.88 102 TYR B C 1
ATOM 2420 O O . TYR B 1 102 ? -9.781 14.102 11.953 1 98.88 102 TYR B O 1
ATOM 2428 N N . LYS B 1 103 ? -10.5 14.719 13.977 1 98.56 103 LYS B N 1
ATOM 2429 C CA . LYS B 1 103 ? -10.117 13.484 14.656 1 98.56 103 LYS B CA 1
ATOM 2430 C C . LYS B 1 103 ? -11.258 12.469 14.648 1 98.56 103 LYS B C 1
ATOM 2432 O O . LYS B 1 103 ? -12.422 12.836 14.844 1 98.56 103 LYS B O 1
ATOM 2437 N N . ILE B 1 104 ? -10.977 11.234 14.422 1 98.62 104 ILE B N 1
ATOM 2438 C CA . ILE B 1 104 ? -11.906 10.117 14.508 1 98.62 104 ILE B CA 1
ATOM 2439 C C . ILE B 1 104 ? -11.234 8.938 15.203 1 98.62 104 ILE B C 1
ATOM 2441 O O . ILE B 1 104 ? -10.047 8.672 14.977 1 98.62 104 ILE B O 1
ATOM 2445 N N . SER B 1 105 ? -11.953 8.242 16.078 1 97.69 105 SER B N 1
ATOM 2446 C CA . SER B 1 105 ? -11.359 7.035 16.656 1 97.69 105 SER B CA 1
ATOM 2447 C C . SER B 1 105 ? -11.141 5.965 15.594 1 97.69 105 SER B C 1
ATOM 2449 O O . SER B 1 105 ? -11.906 5.863 14.633 1 97.69 105 SER B O 1
ATOM 2451 N N . LEU B 1 106 ? -10.102 5.16 15.789 1 97.12 106 LEU B N 1
ATOM 2452 C CA . LEU B 1 106 ? -9.844 4.078 14.852 1 97.12 106 LEU B CA 1
ATOM 2453 C C . LEU B 1 106 ? -11.008 3.098 14.812 1 97.12 106 LEU B C 1
ATOM 2455 O O . LEU B 1 106 ? -11.336 2.561 13.75 1 97.12 106 LEU B O 1
ATOM 2459 N N . SER B 1 107 ? -11.625 2.895 15.914 1 96.69 107 SER B N 1
ATOM 2460 C CA . SER B 1 107 ? -12.797 2.02 15.984 1 96.69 107 SER B CA 1
ATOM 2461 C C . SER B 1 107 ? -13.953 2.572 15.156 1 96.69 107 SER B C 1
ATOM 2463 O O . SER B 1 107 ? -14.609 1.828 14.43 1 96.69 107 SER B O 1
ATOM 2465 N N . ASP B 1 108 ? -14.18 3.852 15.242 1 98.25 108 ASP B N 1
ATOM 2466 C CA . ASP B 1 108 ? -15.258 4.477 14.477 1 98.25 108 ASP B CA 1
ATOM 2467 C C . ASP B 1 108 ? -14.945 4.465 12.977 1 98.25 108 ASP B C 1
ATOM 2469 O O . ASP B 1 108 ? -15.836 4.25 12.156 1 98.25 108 ASP B O 1
ATOM 2473 N N . LEU B 1 109 ? -13.719 4.777 12.656 1 98.5 109 LEU B N 1
ATOM 2474 C CA . LEU B 1 109 ? -13.312 4.727 11.258 1 98.5 109 LEU B CA 1
ATOM 2475 C C . LEU B 1 109 ? -13.547 3.338 10.672 1 98.5 109 LEU B C 1
ATOM 2477 O O . LEU B 1 109 ? -14.102 3.205 9.578 1 98.5 109 LEU B O 1
ATOM 2481 N N . ASN B 1 110 ? -13.148 2.346 11.438 1 97.44 110 ASN B N 1
ATOM 2482 C CA . ASN B 1 110 ? -13.359 0.972 10.992 1 97.44 110 ASN B CA 1
ATOM 2483 C C . ASN B 1 110 ? -14.844 0.654 10.852 1 97.44 110 ASN B C 1
ATOM 2485 O O . ASN B 1 110 ? -15.25 -0.017 9.898 1 97.44 110 ASN B O 1
ATOM 2489 N N . ARG B 1 111 ? -15.617 1.08 11.781 1 98.19 111 ARG B N 1
ATOM 2490 C CA . ARG B 1 111 ? -17.062 0.886 11.703 1 98.19 111 ARG B CA 1
ATOM 2491 C C . ARG B 1 111 ? -17.641 1.519 10.445 1 98.19 111 ARG B C 1
ATOM 2493 O O . ARG B 1 111 ? -18.484 0.929 9.781 1 98.19 111 ARG B O 1
ATOM 2500 N N . LEU B 1 112 ? -17.188 2.721 10.148 1 98.69 112 LEU B N 1
ATOM 2501 C CA . LEU B 1 112 ? -17.656 3.408 8.953 1 98.69 112 LEU B CA 1
ATOM 2502 C C . LEU B 1 112 ? -17.297 2.625 7.695 1 98.69 112 LEU B C 1
ATOM 2504 O O . LEU B 1 112 ? -18.109 2.508 6.773 1 98.69 112 LEU B O 1
ATOM 2508 N N . PHE B 1 113 ? -16.109 2.082 7.617 1 98.56 113 PHE B N 1
ATOM 2509 C CA . PHE B 1 113 ? -15.719 1.249 6.484 1 98.56 113 PHE B CA 1
ATOM 2510 C C . PHE B 1 113 ? -16.641 0.041 6.363 1 98.56 113 PHE B C 1
ATOM 2512 O O . PHE B 1 113 ? -17.031 -0.345 5.258 1 98.56 113 PHE B O 1
ATOM 2519 N N . GLN B 1 114 ? -17.016 -0.54 7.449 1 98.06 114 GLN B N 1
ATOM 2520 C CA . GLN B 1 114 ? -17.766 -1.788 7.473 1 98.06 114 GLN B CA 1
ATOM 2521 C C . GLN B 1 114 ? -19.234 -1.549 7.133 1 98.06 114 GLN B C 1
ATOM 2523 O O . GLN B 1 114 ? -19.922 -2.457 6.664 1 98.06 114 GLN B O 1
ATOM 2528 N N . THR B 1 115 ? -19.688 -0.271 7.289 1 98.25 115 THR B N 1
ATOM 2529 C CA . THR B 1 115 ? -21.125 -0.067 7.211 1 98.25 115 THR B CA 1
ATOM 2530 C C . THR B 1 115 ? -21.469 0.893 6.074 1 98.25 115 THR B C 1
ATOM 2532 O O . THR B 1 115 ? -22.641 1.005 5.684 1 98.25 115 THR B O 1
ATOM 2535 N N . ASN B 1 116 ? -20.562 1.634 5.57 1 98.75 116 ASN B N 1
ATOM 2536 C CA . ASN B 1 116 ? -20.75 2.586 4.48 1 98.75 116 ASN B CA 1
ATOM 2537 C C . ASN B 1 116 ? -19.906 2.221 3.264 1 98.75 116 ASN B C 1
ATOM 2539 O O . ASN B 1 116 ? -18.688 2.398 3.275 1 98.75 116 ASN B O 1
ATOM 2543 N N . ILE B 1 117 ? -20.531 1.788 2.217 1 98.69 117 ILE B N 1
ATOM 2544 C CA . ILE B 1 117 ? -19.828 1.209 1.083 1 98.69 117 ILE B CA 1
ATOM 2545 C C . ILE B 1 117 ? -19.016 2.293 0.37 1 98.69 117 ILE B C 1
ATOM 2547 O O . ILE B 1 117 ? -17.953 2.021 -0.178 1 98.69 117 ILE B O 1
ATOM 2551 N N . GLU B 1 118 ? -19.516 3.545 0.344 1 98.81 118 GLU B N 1
ATOM 2552 C CA . GLU B 1 118 ? -18.766 4.637 -0.268 1 98.81 118 GLU B CA 1
ATOM 2553 C C . GLU B 1 118 ? -17.438 4.879 0.467 1 98.81 118 GLU B C 1
ATOM 2555 O O . GLU B 1 118 ? -16.391 5.012 -0.161 1 98.81 118 GLU B O 1
ATOM 2560 N N . LEU B 1 119 ? -17.484 4.828 1.777 1 98.81 119 LEU B N 1
ATOM 2561 C CA . LEU B 1 119 ? -16.266 5.027 2.568 1 98.81 119 LEU B CA 1
ATOM 2562 C C . LEU B 1 119 ? -15.367 3.803 2.498 1 98.81 119 LEU B C 1
ATOM 2564 O O . LEU B 1 119 ? -14.141 3.928 2.533 1 98.81 119 LEU B O 1
ATOM 2568 N N . ALA B 1 120 ? -16 2.629 2.412 1 98.69 120 ALA B N 1
ATOM 2569 C CA . ALA B 1 120 ? -15.203 1.424 2.209 1 98.69 120 ALA B CA 1
ATOM 2570 C C . ALA B 1 120 ? -14.367 1.527 0.937 1 98.69 120 ALA B C 1
ATOM 2572 O O . ALA B 1 120 ? -13.18 1.22 0.943 1 98.69 120 ALA B O 1
ATOM 2573 N N . ASN B 1 121 ? -14.984 1.981 -0.104 1 98.69 121 ASN B N 1
ATOM 2574 C CA . ASN B 1 121 ? -14.281 2.119 -1.372 1 98.69 121 ASN B CA 1
ATOM 2575 C C . ASN B 1 121 ? -13.258 3.254 -1.325 1 98.69 121 ASN B C 1
ATOM 2577 O O . ASN B 1 121 ? -12.172 3.135 -1.885 1 98.69 121 ASN B O 1
ATOM 2581 N N . TRP B 1 122 ? -13.602 4.348 -0.688 1 98.69 122 TRP B N 1
ATOM 2582 C CA . TRP B 1 122 ? -12.617 5.402 -0.475 1 98.69 122 TRP B CA 1
ATOM 2583 C C . TRP B 1 122 ? -11.406 4.871 0.284 1 98.69 122 TRP B C 1
ATOM 2585 O O . TRP B 1 122 ? -10.266 5.141 -0.093 1 98.69 122 TRP B O 1
ATOM 2595 N N . GLY B 1 123 ? -11.68 4.082 1.368 1 98.25 123 GLY B N 1
ATOM 2596 C CA . GLY B 1 123 ? -10.602 3.445 2.119 1 98.25 123 GLY B CA 1
ATOM 2597 C C . GLY B 1 123 ? -9.727 2.551 1.266 1 98.25 123 GLY B C 1
ATOM 2598 O O . GLY B 1 123 ? -8.5 2.555 1.41 1 98.25 123 GLY B O 1
ATOM 2599 N N . ARG B 1 124 ? -10.344 1.792 0.42 1 97.88 124 ARG B N 1
ATOM 2600 C CA . ARG B 1 124 ? -9.602 0.939 -0.505 1 97.88 124 ARG B CA 1
ATOM 2601 C C . ARG B 1 124 ? -8.695 1.769 -1.409 1 97.88 124 ARG B C 1
ATOM 2603 O O . ARG B 1 124 ? -7.52 1.447 -1.579 1 97.88 124 ARG B O 1
ATOM 2610 N N . ILE B 1 125 ? -9.195 2.867 -1.91 1 97.75 125 ILE B N 1
ATOM 2611 C CA . ILE B 1 125 ? -8.484 3.693 -2.883 1 97.75 125 ILE B CA 1
ATOM 2612 C C . ILE B 1 125 ? -7.297 4.375 -2.211 1 97.75 125 ILE B C 1
ATOM 2614 O O . ILE B 1 125 ? -6.211 4.449 -2.791 1 97.75 125 ILE B O 1
ATOM 2618 N N . ILE B 1 126 ? -7.426 4.844 -1.006 1 97.38 126 ILE B N 1
ATOM 2619 C CA . ILE B 1 126 ? -6.293 5.512 -0.37 1 97.38 126 ILE B CA 1
ATOM 2620 C C . ILE B 1 126 ? -5.184 4.5 -0.095 1 97.38 126 ILE B C 1
ATOM 2622 O O . ILE B 1 126 ? -4 4.836 -0.178 1 97.38 126 ILE B O 1
ATOM 2626 N N . HIS B 1 127 ? -5.578 3.27 0.249 1 97.25 127 HIS B N 1
ATOM 2627 C CA . HIS B 1 127 ? -4.566 2.246 0.48 1 97.25 127 HIS B CA 1
ATOM 2628 C C . HIS B 1 127 ? -3.926 1.798 -0.83 1 97.25 127 HIS B C 1
ATOM 2630 O O . HIS B 1 127 ? -2.715 1.573 -0.889 1 97.25 127 HIS B O 1
ATOM 2636 N N . GLN B 1 128 ? -4.715 1.729 -1.894 1 96.06 128 GLN B N 1
ATOM 2637 C CA . GLN B 1 128 ? -4.199 1.468 -3.234 1 96.06 128 GLN B CA 1
ATOM 2638 C C . GLN B 1 128 ? -3.156 2.506 -3.635 1 96.06 128 GLN B C 1
ATOM 2640 O O . GLN B 1 128 ? -2.094 2.156 -4.152 1 96.06 128 GLN B O 1
ATOM 2645 N N . ASP B 1 129 ? -3.475 3.705 -3.393 1 95.12 129 ASP B N 1
ATOM 2646 C CA . ASP B 1 129 ? -2.605 4.809 -3.783 1 95.12 129 ASP B CA 1
ATOM 2647 C C . ASP B 1 129 ? -1.294 4.781 -3.002 1 95.12 129 ASP B C 1
ATOM 2649 O O . ASP B 1 129 ? -0.224 5.02 -3.566 1 95.12 129 ASP B O 1
ATOM 2653 N N . GLU B 1 130 ? -1.394 4.492 -1.72 1 95.62 130 GLU B N 1
ATOM 2654 C CA . GLU B 1 130 ? -0.182 4.43 -0.908 1 95.62 130 GLU B CA 1
ATOM 2655 C C . GLU B 1 130 ? 0.673 3.223 -1.281 1 95.62 130 GLU B C 1
ATOM 2657 O O . GLU B 1 130 ? 1.903 3.307 -1.29 1 95.62 130 GLU B O 1
ATOM 2662 N N . TYR B 1 131 ? -0.031 2.105 -1.553 1 96 131 TYR B N 1
ATOM 2663 C CA . TYR B 1 131 ? 0.686 0.928 -2.029 1 96 131 TYR B CA 1
ATOM 2664 C C . TYR B 1 131 ? 1.439 1.231 -3.318 1 96 131 TYR B C 1
ATOM 2666 O O . TYR B 1 131 ? 2.633 0.94 -3.43 1 96 131 TYR B O 1
ATOM 2674 N N . ARG B 1 132 ? 0.805 1.838 -4.211 1 94.38 132 ARG B N 1
ATOM 2675 C CA . ARG B 1 132 ? 1.413 2.186 -5.488 1 94.38 132 ARG B CA 1
ATOM 2676 C C . ARG B 1 132 ? 2.568 3.162 -5.301 1 94.38 132 ARG B C 1
ATOM 2678 O O . ARG B 1 132 ? 3.607 3.037 -5.953 1 94.38 132 ARG B O 1
ATOM 2685 N N . ARG B 1 133 ? 2.367 4.121 -4.492 1 93.69 133 ARG B N 1
ATOM 2686 C CA . ARG B 1 133 ? 3.402 5.109 -4.219 1 93.69 133 ARG B CA 1
ATOM 2687 C C . ARG B 1 133 ? 4.688 4.441 -3.734 1 93.69 133 ARG B C 1
ATOM 2689 O O . ARG B 1 133 ? 5.766 4.703 -4.27 1 93.69 133 ARG B O 1
ATOM 2696 N N . LEU B 1 134 ? 4.547 3.547 -2.75 1 94.88 134 LEU B N 1
ATOM 2697 C CA . LEU B 1 134 ? 5.715 2.865 -2.205 1 94.88 134 LEU B CA 1
ATOM 2698 C C . LEU B 1 134 ? 6.352 1.957 -3.252 1 94.88 134 LEU B C 1
ATOM 2700 O O . LEU B 1 134 ? 7.578 1.885 -3.354 1 94.88 134 LEU B O 1
ATOM 2704 N N . HIS B 1 135 ? 5.473 1.274 -3.975 1 93.56 135 HIS B N 1
ATOM 2705 C CA . HIS B 1 135 ? 5.941 0.374 -5.023 1 93.56 135 HIS B CA 1
ATOM 2706 C C . HIS B 1 135 ? 6.734 1.129 -6.086 1 93.56 135 HIS B C 1
ATOM 2708 O O . HIS B 1 135 ? 7.832 0.715 -6.457 1 93.56 135 HIS B O 1
ATOM 2714 N N . ARG B 1 136 ? 6.273 2.252 -6.492 1 90.62 136 ARG B N 1
ATOM 2715 C CA . ARG B 1 136 ? 6.922 3.072 -7.512 1 90.62 136 ARG B CA 1
ATOM 2716 C C . ARG B 1 136 ? 8.203 3.701 -6.973 1 90.62 136 ARG B C 1
ATOM 2718 O O . ARG B 1 136 ? 9.203 3.783 -7.688 1 90.62 136 ARG B O 1
ATOM 2725 N N . SER B 1 137 ? 8.133 4.164 -5.781 1 91.62 137 SER B N 1
ATOM 2726 C CA . SER B 1 137 ? 9.32 4.758 -5.172 1 91.62 137 SER B CA 1
ATOM 2727 C C . SER B 1 137 ? 10.469 3.762 -5.117 1 91.62 137 SER B C 1
ATOM 2729 O O . SER B 1 137 ? 11.633 4.137 -5.316 1 91.62 137 SER B O 1
ATOM 2731 N N . HIS B 1 138 ? 10.172 2.547 -4.824 1 90.5 138 HIS B N 1
ATOM 2732 C CA . HIS B 1 138 ? 11.188 1.501 -4.805 1 90.5 138 HIS B CA 1
ATOM 2733 C C . HIS B 1 138 ? 11.82 1.319 -6.176 1 90.5 138 HIS B C 1
ATOM 2735 O O . HIS B 1 138 ? 13.047 1.226 -6.293 1 90.5 138 HIS B O 1
ATOM 2741 N N . LYS B 1 139 ? 11 1.314 -7.141 1 90.38 139 LYS B N 1
ATOM 2742 C CA . LYS B 1 139 ? 11.508 1.188 -8.508 1 90.38 139 LYS B CA 1
ATOM 2743 C C . LYS B 1 139 ? 12.391 2.375 -8.875 1 90.38 139 LYS B C 1
ATOM 2745 O O . LYS B 1 139 ? 13.461 2.201 -9.469 1 90.38 139 LYS B O 1
ATOM 2750 N N . GLU B 1 140 ? 11.938 3.559 -8.555 1 91.88 140 GLU B N 1
ATOM 2751 C CA . GLU B 1 140 ? 12.656 4.789 -8.891 1 91.88 140 GLU B CA 1
ATOM 2752 C C . GLU B 1 140 ? 14.031 4.816 -8.234 1 91.88 140 GLU B C 1
ATOM 2754 O O . GLU B 1 140 ? 15.008 5.27 -8.844 1 91.88 140 GLU B O 1
ATOM 2759 N N . ARG B 1 141 ? 14.094 4.363 -7.035 1 89.81 141 ARG B N 1
ATOM 2760 C CA . ARG B 1 141 ? 15.367 4.332 -6.328 1 89.81 141 ARG B CA 1
ATOM 2761 C C . ARG B 1 141 ? 16.375 3.434 -7.043 1 89.81 141 ARG B C 1
ATOM 2763 O O . ARG B 1 141 ? 17.578 3.682 -6.996 1 89.81 141 ARG B O 1
ATOM 2770 N N . LEU B 1 142 ? 15.852 2.449 -7.75 1 86.56 142 LEU B N 1
ATOM 2771 C CA . LEU B 1 142 ? 16.703 1.482 -8.445 1 86.56 142 LEU B CA 1
ATOM 2772 C C . LEU B 1 142 ? 17.062 1.983 -9.836 1 86.56 142 LEU B C 1
ATOM 2774 O O . LEU B 1 142 ? 18.078 1.561 -10.406 1 86.56 142 LEU B O 1
ATOM 2778 N N . THR B 1 143 ? 16.328 2.926 -10.391 1 90.56 143 THR B N 1
ATOM 2779 C CA . THR B 1 143 ? 16.438 3.133 -11.828 1 90.56 143 THR B CA 1
ATOM 2780 C C . THR B 1 143 ? 16.766 4.59 -12.141 1 90.56 143 THR B C 1
ATOM 2782 O O . THR B 1 143 ? 17.312 4.895 -13.203 1 90.56 143 THR B O 1
ATOM 2785 N N . LEU B 1 144 ? 16.359 5.488 -11.25 1 92.31 144 LEU B N 1
ATOM 2786 C CA . LEU B 1 144 ? 16.469 6.906 -11.578 1 92.31 144 LEU B CA 1
ATOM 2787 C C . LEU B 1 144 ? 17.594 7.57 -10.805 1 92.31 144 LEU B C 1
ATOM 2789 O O . LEU B 1 144 ? 17.812 7.254 -9.633 1 92.31 144 LEU B O 1
ATOM 2793 N N . PRO B 1 145 ? 18.266 8.516 -11.477 1 93.75 145 PRO B N 1
ATOM 2794 C CA . PRO B 1 145 ? 19.203 9.352 -10.727 1 93.75 145 PRO B CA 1
ATOM 2795 C C . PRO B 1 145 ? 18.516 10.297 -9.75 1 93.75 145 PRO B C 1
ATOM 2797 O O . PRO B 1 145 ? 17.312 10.539 -9.867 1 93.75 145 PRO B O 1
ATOM 2800 N N . ALA B 1 146 ? 19.281 10.875 -8.891 1 93.12 146 ALA B N 1
ATOM 2801 C CA . ALA B 1 146 ? 18.766 11.719 -7.816 1 93.12 146 ALA B CA 1
ATOM 2802 C C . ALA B 1 146 ? 17.969 12.891 -8.383 1 93.12 146 ALA B C 1
ATOM 2804 O O . ALA B 1 146 ? 16.922 13.258 -7.836 1 93.12 146 ALA B O 1
ATOM 2805 N N . LYS B 1 147 ? 18.438 13.461 -9.414 1 94.5 147 LYS B N 1
ATOM 2806 C CA . LYS B 1 147 ? 17.766 14.609 -10.016 1 94.5 147 LYS B CA 1
ATOM 2807 C C . LYS B 1 147 ? 16.359 14.25 -10.469 1 94.5 147 LYS B C 1
ATOM 2809 O O . LYS B 1 147 ? 15.406 14.977 -10.203 1 94.5 147 LYS B O 1
ATOM 2814 N N . GLU B 1 148 ? 16.219 13.141 -11.109 1 95.75 148 GLU B N 1
ATOM 2815 C CA . GLU B 1 148 ? 14.93 12.688 -11.617 1 95.75 148 GLU B CA 1
ATOM 2816 C C . GLU B 1 148 ? 14.008 12.281 -10.469 1 95.75 148 GLU B C 1
ATOM 2818 O O . GLU B 1 148 ? 12.797 12.508 -10.531 1 95.75 148 GLU B O 1
ATOM 2823 N N . ARG B 1 149 ? 14.609 11.711 -9.438 1 95.19 149 ARG B N 1
ATOM 2824 C CA . ARG B 1 149 ? 13.82 11.352 -8.266 1 95.19 149 ARG B CA 1
ATOM 2825 C C . ARG B 1 149 ? 13.242 12.594 -7.594 1 95.19 149 ARG B C 1
ATOM 2827 O O . ARG B 1 149 ? 12.109 12.578 -7.105 1 95.19 149 ARG B O 1
ATOM 2834 N N . TYR B 1 150 ? 14.008 13.633 -7.574 1 95.19 150 TYR B N 1
ATOM 2835 C CA . TYR B 1 150 ? 13.539 14.883 -6.992 1 95.19 150 TYR B CA 1
ATOM 2836 C C . TYR B 1 150 ? 12.398 15.484 -7.816 1 95.19 150 TYR B C 1
ATOM 2838 O O . TYR B 1 150 ? 11.43 15.992 -7.262 1 95.19 150 TYR B O 1
ATOM 2846 N N . GLU B 1 151 ? 12.492 15.352 -9.102 1 95.19 151 GLU B N 1
ATOM 2847 C CA . GLU B 1 151 ? 11.438 15.844 -9.977 1 95.19 151 GLU B CA 1
ATOM 2848 C C . GLU B 1 151 ? 10.148 15.055 -9.781 1 95.19 151 GLU B C 1
ATOM 2850 O O . GLU B 1 151 ? 9.055 15.633 -9.758 1 95.19 151 GLU B O 1
ATOM 2855 N N . GLU B 1 152 ? 10.273 13.75 -9.648 1 94.56 152 GLU B N 1
ATOM 2856 C CA . GLU B 1 152 ? 9.109 12.914 -9.375 1 94.56 152 GLU B CA 1
ATOM 2857 C C . GLU B 1 152 ? 8.5 13.25 -8.023 1 94.56 152 GLU B C 1
ATOM 2859 O O . GLU B 1 152 ? 7.273 13.242 -7.867 1 94.56 152 GLU B O 1
ATOM 2864 N N . PHE B 1 153 ? 9.336 13.562 -7.047 1 95.38 153 PHE B N 1
ATOM 2865 C CA . PHE B 1 153 ? 8.891 13.953 -5.715 1 95.38 153 PHE B CA 1
ATOM 2866 C C . PHE B 1 153 ? 8 15.188 -5.781 1 95.38 153 PHE B C 1
ATOM 2868 O O . PHE B 1 153 ? 6.949 15.234 -5.137 1 95.38 153 PHE B O 1
ATOM 2875 N N . LYS B 1 154 ? 8.398 16.141 -6.539 1 94.5 154 LYS B N 1
ATOM 2876 C CA . LYS B 1 154 ? 7.641 17.391 -6.672 1 94.5 154 LYS B CA 1
ATOM 2877 C C . LYS B 1 154 ? 6.238 17.125 -7.215 1 94.5 154 LYS B C 1
ATOM 2879 O O . LYS B 1 154 ? 5.285 17.812 -6.844 1 94.5 154 LYS B O 1
ATOM 2884 N N . GLN B 1 155 ? 6.137 16.094 -8.055 1 92.31 155 GLN B N 1
ATOM 2885 C CA . GLN B 1 155 ? 4.84 15.742 -8.625 1 92.31 155 GLN B CA 1
ATOM 2886 C C . GLN B 1 155 ? 3.984 14.992 -7.602 1 92.31 155 GLN B C 1
ATOM 2888 O O . GLN B 1 155 ? 2.777 15.227 -7.504 1 92.31 155 GLN B O 1
ATOM 2893 N N . GLN B 1 156 ? 4.582 14.172 -6.844 1 91.25 156 GLN B N 1
ATOM 2894 C CA . GLN B 1 156 ? 3.893 13.344 -5.863 1 91.25 156 GLN B CA 1
ATOM 2895 C C . GLN B 1 156 ? 3.457 14.164 -4.656 1 91.25 156 GLN B C 1
ATOM 2897 O O . GLN B 1 156 ? 2.424 13.883 -4.047 1 91.25 156 GLN B O 1
ATOM 2902 N N . PHE B 1 157 ? 4.281 15.133 -4.34 1 94 157 PHE B N 1
ATOM 2903 C CA . PHE B 1 157 ? 4.055 15.953 -3.152 1 94 157 PHE B CA 1
ATOM 2904 C C . PHE B 1 157 ? 4.098 17.438 -3.504 1 94 157 PHE B C 1
ATOM 2906 O O . PHE B 1 157 ? 4.934 18.172 -2.982 1 94 157 PHE B O 1
ATOM 2913 N N . PRO B 1 158 ? 3.109 17.891 -4.211 1 92.19 158 PRO B N 1
ATOM 2914 C CA . PRO B 1 158 ? 3.168 19.25 -4.773 1 92.19 158 PRO B CA 1
ATOM 2915 C C . PRO B 1 158 ? 3.113 20.328 -3.701 1 92.19 158 PRO B C 1
ATOM 2917 O O . PRO B 1 158 ? 3.574 21.453 -3.932 1 92.19 158 PRO B O 1
ATOM 2920 N N . GLN B 1 159 ? 2.631 20 -2.498 1 92.38 159 GLN B N 1
ATOM 2921 C CA . GLN B 1 159 ? 2.51 21 -1.44 1 92.38 159 GLN B CA 1
ATOM 2922 C C . GLN B 1 159 ? 3.703 20.953 -0.491 1 92.38 159 GLN B C 1
ATOM 2924 O O . GLN B 1 159 ? 3.867 21.828 0.361 1 92.38 159 GLN B O 1
ATOM 2929 N N . ILE B 1 160 ? 4.539 19.969 -0.665 1 94.25 160 ILE B N 1
ATOM 2930 C CA . ILE B 1 160 ? 5.559 19.672 0.337 1 94.25 160 ILE B CA 1
ATOM 2931 C C . ILE B 1 160 ? 6.879 20.328 -0.064 1 94.25 160 ILE B C 1
ATOM 2933 O O . ILE B 1 160 ? 7.559 20.938 0.769 1 94.25 160 ILE B O 1
ATOM 2937 N N . TYR B 1 161 ? 7.184 20.234 -1.295 1 89.44 161 TYR B N 1
ATOM 2938 C CA . TYR B 1 161 ? 8.523 20.594 -1.741 1 89.44 161 TYR B CA 1
ATOM 2939 C C . TYR B 1 161 ? 8.828 22.062 -1.443 1 89.44 161 TYR B C 1
ATOM 2941 O O . TYR B 1 161 ? 9.984 22.438 -1.238 1 89.44 161 TYR B O 1
ATOM 2949 N N . GLN B 1 162 ? 7.805 22.859 -1.287 1 89.12 162 GLN B N 1
ATOM 2950 C CA . GLN B 1 162 ? 8.023 24.297 -1.055 1 89.12 162 GLN B CA 1
ATOM 2951 C C . GLN B 1 162 ? 7.871 24.641 0.423 1 89.12 162 GLN B C 1
ATOM 2953 O O . GLN B 1 162 ? 8.32 25.688 0.869 1 89.12 162 GLN B O 1
ATOM 2958 N N . ARG B 1 163 ? 7.324 23.781 1.14 1 93.94 163 ARG B N 1
ATOM 2959 C CA . ARG B 1 163 ? 6.891 24.172 2.48 1 93.94 163 ARG B CA 1
ATOM 2960 C C . ARG B 1 163 ? 7.695 23.422 3.545 1 93.94 163 ARG B C 1
ATOM 2962 O O . ARG B 1 163 ? 7.668 23.797 4.719 1 93.94 163 ARG B O 1
ATOM 2969 N N . VAL B 1 164 ? 8.445 22.484 3.17 1 95.5 164 VAL B N 1
ATOM 2970 C CA . VAL B 1 164 ? 9.062 21.578 4.148 1 95.5 164 VAL B CA 1
ATOM 2971 C C . VAL B 1 164 ? 10.578 21.719 4.09 1 95.5 164 VAL B C 1
ATOM 2973 O O . VAL B 1 164 ? 11.148 21.938 3.02 1 95.5 164 VAL B O 1
ATOM 2976 N N . ASN B 1 165 ? 11.18 21.562 5.223 1 93.25 165 ASN B N 1
ATOM 2977 C CA . ASN B 1 165 ? 12.633 21.562 5.359 1 93.25 165 ASN B CA 1
ATOM 2978 C C . ASN B 1 165 ? 13.281 20.578 4.375 1 93.25 165 ASN B C 1
ATOM 2980 O O . ASN B 1 165 ? 12.844 19.438 4.25 1 93.25 165 ASN B O 1
ATOM 2984 N N . LEU B 1 166 ? 14.367 21.047 3.766 1 93.31 166 LEU B N 1
ATOM 2985 C CA . LEU B 1 166 ? 15.062 20.234 2.766 1 93.31 166 LEU B CA 1
ATOM 2986 C C . LEU B 1 166 ? 15.633 18.969 3.389 1 93.31 166 LEU B C 1
ATOM 2988 O O . LEU B 1 166 ? 15.734 17.938 2.721 1 93.31 166 LEU B O 1
ATOM 2992 N N . GLY B 1 167 ? 15.938 19.078 4.656 1 95.94 167 GLY B N 1
ATOM 2993 C CA . GLY B 1 167 ? 16.484 17.922 5.34 1 95.94 167 GLY B CA 1
ATOM 2994 C C . GLY B 1 167 ? 15.516 16.75 5.371 1 95.94 167 GLY B C 1
ATOM 2995 O O . GLY B 1 167 ? 15.914 15.594 5.16 1 95.94 167 GLY B O 1
ATOM 2996 N N . TYR B 1 168 ? 14.266 17.031 5.613 1 96.81 168 TYR B N 1
ATOM 2997 C CA . TYR B 1 168 ? 13.25 15.992 5.637 1 96.81 168 TYR B CA 1
ATOM 2998 C C . TYR B 1 168 ? 13.031 15.414 4.242 1 96.81 168 TYR B C 1
ATOM 3000 O O . TYR B 1 168 ? 12.828 14.203 4.09 1 96.81 168 TYR B O 1
ATOM 3008 N N . ILE B 1 169 ? 13.086 16.281 3.277 1 96.56 169 ILE B N 1
ATOM 3009 C CA . ILE B 1 169 ? 12.906 15.844 1.896 1 96.56 169 ILE B CA 1
ATOM 3010 C C . ILE B 1 169 ? 14.086 14.977 1.472 1 96.56 169 ILE B C 1
ATOM 3012 O O . ILE B 1 169 ? 13.898 13.93 0.845 1 96.56 169 ILE B O 1
ATOM 3016 N N . ALA B 1 170 ? 15.344 15.406 1.808 1 96 170 ALA B N 1
ATOM 3017 C CA . ALA B 1 170 ? 16.547 14.609 1.514 1 96 170 ALA B CA 1
ATOM 3018 C C . ALA B 1 170 ? 16.453 13.234 2.154 1 96 170 ALA B C 1
ATOM 3020 O O . ALA B 1 170 ? 16.797 12.227 1.526 1 96 170 ALA B O 1
ATOM 3021 N N . SER B 1 171 ? 15.969 13.242 3.41 1 95 171 SER B N 1
ATOM 3022 C CA . SER B 1 171 ? 15.781 11.992 4.129 1 95 171 SER B CA 1
ATOM 3023 C C . SER B 1 171 ? 14.805 11.078 3.393 1 95 171 SER B C 1
ATOM 3025 O O . SER B 1 171 ? 15.078 9.891 3.199 1 95 171 SER B O 1
ATOM 3027 N N . TYR B 1 172 ? 13.727 11.57 2.922 1 95.5 172 TYR B N 1
ATOM 3028 C CA . TYR B 1 172 ? 12.711 10.82 2.193 1 95.5 172 TYR B CA 1
ATOM 3029 C C . TYR B 1 172 ? 13.281 10.242 0.902 1 95.5 172 TYR B C 1
ATOM 3031 O O . TYR B 1 172 ? 13.031 9.086 0.565 1 95.5 172 TYR B O 1
ATOM 3039 N N . LEU B 1 173 ? 14.078 11.047 0.272 1 94.31 173 LEU B N 1
ATOM 3040 C CA . LEU B 1 173 ? 14.625 10.672 -1.028 1 94.31 173 LEU B CA 1
ATOM 3041 C C . LEU B 1 173 ? 15.828 9.75 -0.868 1 94.31 173 LEU B C 1
ATOM 3043 O O . LEU B 1 173 ? 16.266 9.117 -1.834 1 94.31 173 LEU B O 1
ATOM 3047 N N . GLY B 1 174 ? 16.312 9.695 0.323 1 92.25 174 GLY B N 1
ATOM 3048 C CA . GLY B 1 174 ? 17.484 8.875 0.569 1 92.25 174 GLY B CA 1
ATOM 3049 C C . GLY B 1 174 ? 18.766 9.469 -0.006 1 92.25 174 GLY B C 1
ATOM 3050 O O . GLY B 1 174 ? 19.594 8.75 -0.552 1 92.25 174 GLY B O 1
ATOM 3051 N N . ILE B 1 175 ? 18.875 10.734 -0.016 1 93.44 175 ILE B N 1
ATOM 3052 C CA . ILE B 1 175 ? 20.062 11.422 -0.486 1 93.44 175 ILE B CA 1
ATOM 3053 C C . ILE B 1 175 ? 20.547 12.406 0.582 1 93.44 175 ILE B C 1
ATOM 3055 O O . ILE B 1 175 ? 19.859 12.641 1.573 1 93.44 175 ILE B O 1
ATOM 3059 N N . THR B 1 176 ? 21.75 12.891 0.348 1 93.38 176 THR B N 1
ATOM 3060 C CA . THR B 1 176 ? 22.281 13.844 1.313 1 93.38 176 THR B CA 1
ATOM 3061 C C . THR B 1 176 ? 21.672 15.227 1.116 1 93.38 176 THR B C 1
ATOM 3063 O O . THR B 1 176 ? 21.203 15.555 0.022 1 93.38 176 THR B O 1
ATOM 3066 N N . LEU B 1 177 ? 21.672 15.953 2.232 1 93.62 177 LEU B N 1
ATOM 3067 C CA . LEU B 1 177 ? 21.188 17.328 2.162 1 93.62 177 LEU B CA 1
ATOM 3068 C C . LEU B 1 177 ? 21.984 18.125 1.133 1 93.62 177 LEU B C 1
ATOM 3070 O O . LEU B 1 177 ? 21.406 18.906 0.375 1 93.62 177 LEU B O 1
ATOM 3074 N N . SER B 1 178 ? 23.266 17.938 1.089 1 94.12 178 SER B N 1
ATOM 3075 C CA . SER B 1 178 ? 24.125 18.641 0.15 1 94.12 178 SER B CA 1
ATOM 3076 C C . SER B 1 178 ? 23.75 18.328 -1.294 1 94.12 178 SER B C 1
ATOM 3078 O O . SER B 1 178 ? 23.719 19.219 -2.141 1 94.12 178 SER B O 1
ATOM 3080 N N . THR B 1 179 ? 23.469 17.141 -1.614 1 93.25 179 THR B N 1
ATOM 3081 C CA . THR B 1 179 ? 23.062 16.734 -2.955 1 93.25 179 THR B CA 1
ATOM 3082 C C . THR B 1 179 ? 21.75 17.406 -3.35 1 93.25 179 THR B C 1
ATOM 3084 O O . THR B 1 179 ? 21.625 17.938 -4.457 1 93.25 179 THR B O 1
ATOM 3087 N N . LEU B 1 180 ? 20.781 17.375 -2.441 1 93.62 180 LEU B N 1
ATOM 3088 C CA . LEU B 1 180 ? 19.484 17.969 -2.74 1 93.62 180 LEU B CA 1
ATOM 3089 C C . LEU B 1 180 ? 19.609 19.469 -2.932 1 93.62 180 LEU B C 1
ATOM 3091 O O . LEU B 1 180 ? 18.969 20.047 -3.822 1 93.62 180 LEU B O 1
ATOM 3095 N N . SER B 1 181 ? 20.406 20.109 -2.145 1 92.56 181 SER B N 1
ATOM 3096 C CA . SER B 1 181 ? 20.625 21.547 -2.248 1 92.56 181 SER B CA 1
ATOM 3097 C C . SER B 1 181 ? 21.188 21.922 -3.613 1 92.56 181 SER B C 1
ATOM 3099 O O . SER B 1 181 ? 20.781 22.922 -4.211 1 92.56 181 SER B O 1
ATOM 3101 N N . ARG B 1 182 ? 22.047 21.094 -4.02 1 91.06 182 ARG B N 1
ATOM 3102 C CA . ARG B 1 182 ? 22.641 21.312 -5.332 1 91.06 182 ARG B CA 1
ATOM 3103 C C . ARG B 1 182 ? 21.594 21.156 -6.438 1 91.06 182 ARG B C 1
ATOM 3105 O O . ARG B 1 182 ? 21.562 21.953 -7.387 1 91.06 182 ARG B O 1
ATOM 3112 N N . LEU B 1 183 ? 20.797 20.172 -6.352 1 90.44 183 LEU B N 1
ATOM 3113 C CA . LEU B 1 183 ? 19.766 19.922 -7.352 1 90.44 183 LEU B CA 1
ATOM 3114 C C . LEU B 1 183 ? 18.766 21.078 -7.406 1 90.44 183 LEU B C 1
ATOM 3116 O O . LEU B 1 183 ? 18.297 21.438 -8.484 1 90.44 183 LEU B O 1
ATOM 3120 N N . ARG B 1 184 ? 18.422 21.547 -6.254 1 86.75 184 ARG B N 1
ATOM 3121 C CA . ARG B 1 184 ? 17.469 22.641 -6.164 1 86.75 184 ARG B CA 1
ATOM 3122 C C . ARG B 1 184 ? 18.047 23.922 -6.762 1 86.75 184 ARG B C 1
ATOM 3124 O O . ARG B 1 184 ? 17.312 24.719 -7.359 1 86.75 184 ARG B O 1
ATOM 3131 N N . ALA B 1 185 ? 19.344 24.125 -6.562 1 83.75 185 ALA B N 1
ATOM 3132 C CA . ALA B 1 185 ? 20.016 25.297 -7.105 1 83.75 185 ALA B CA 1
ATOM 3133 C C . ALA B 1 185 ? 20.062 25.25 -8.633 1 83.75 185 ALA B C 1
ATOM 3135 O O . ALA B 1 185 ? 19.922 26.281 -9.289 1 83.75 185 ALA B O 1
ATOM 3136 N N . GLN B 1 186 ? 20.219 24.094 -9.117 1 74.38 186 GLN B N 1
ATOM 3137 C CA . GLN B 1 186 ? 20.281 23.922 -10.57 1 74.38 186 GLN B CA 1
ATOM 3138 C C . GLN B 1 186 ? 18.906 24.125 -11.203 1 74.38 186 GLN B C 1
ATOM 3140 O O . GLN B 1 186 ? 18.812 24.516 -12.367 1 74.38 186 GLN B O 1
ATOM 3145 N N . ASN B 1 187 ? 17.938 23.75 -10.539 1 65.94 187 ASN B N 1
ATOM 3146 C CA . ASN B 1 187 ?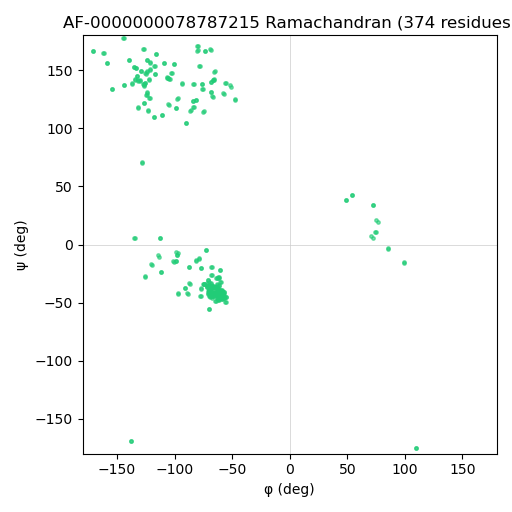 16.578 23.938 -11.055 1 65.94 187 ASN B CA 1
ATOM 3147 C C . ASN B 1 187 ? 16.172 25.406 -11.008 1 65.94 187 ASN B C 1
ATOM 3149 O O . ASN B 1 187 ? 15.258 25.812 -11.727 1 65.94 187 ASN B O 1
ATOM 3153 N N . ASN B 1 188 ? 16.625 26.234 -10.023 1 53.94 188 ASN B N 1
ATOM 3154 C CA . ASN B 1 188 ? 16.375 27.672 -9.93 1 53.94 188 ASN B CA 1
ATOM 3155 C C . ASN B 1 188 ? 17.172 28.438 -10.969 1 53.94 188 ASN B C 1
ATOM 3157 O O . ASN B 1 188 ? 17.109 29.672 -11.016 1 53.94 188 ASN B O 1
ATOM 3161 N N . ILE B 1 189 ? 18.062 27.688 -11.734 1 40.03 189 ILE B N 1
ATOM 3162 C CA . ILE B 1 189 ? 18.688 28.422 -12.828 1 40.03 189 ILE B CA 1
ATOM 3163 C C . ILE B 1 189 ? 17.797 28.375 -14.07 1 40.03 189 ILE B C 1
ATOM 3165 O O . ILE B 1 189 ? 17.359 27.297 -14.484 1 40.03 189 ILE B O 1
#

Secondary structure (DSSP, 8-state):
-HHHHHHHHHHS---HHHHHHHHHT-EEEEE-TT-EEE-TTS---EEEEEEES-EEEEEEETTEEEEEEEE-TT-EEE-HHHHHHS---SSEEEESS-EEEEEEEHHHHHHHHHH-HHHHHHHHHHHHHHHHHHHHHHHHHHHS-HHHHHHHHHHH-TTTTTTS-HHH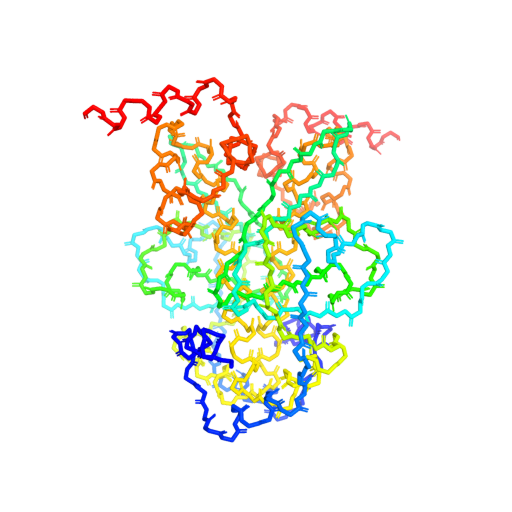HHHHHTS-HHHHHHHHHHHT-/-HHHHHHHHHHS---HHHHHHHHHT-EEEEE-TT-EEE-TTS---EEEEEEES-EEEEEEETTEEEEEEEE-TT-EEE-HHHHHHS---SSEEEESS-EEEEEEEHHHHHHHHHH-HHHHHHHHHHHHHHHHHHHHHHHHHHHS-HHHHHHHHHHH-TTTTTTS-HHHHHHHHTS-HHHHHHHHHHHT-

Foldseek 3Di:
DVLQVVLLCVQFNDDPVLVVVVVVQWDKDKDFAFDWCADFPDANQKKKQWQAAKKWKFAQDPNDTFTADMDGHNDMDDAPCCLPPVDTHRMIMGTRGITMIIMGGSVVLVVCLVPPVRSVVSVVRVVVVVVVVVVVLVVCLVPPDLLVLVVVVCVVCVPDVPPHDLCNVCSNNVHDSVVSVVSVVVVVD/DVLQVVLLCVQFNDDPVLVVVVVVQWDKDKDAAFDWCADFPDANQKKKQWQAAKKWKFAQDPNDTFTADMDGRNDMDDAPCCLPPVDTHRMIMGTRGITMIIMGGSVVLVVCLVPPVRSVVSVVRVVVVVVVVVVVLVVCLVPPDLLVLVVVVCVVCVPDVPPHDLCNVCSNNVHDSVVSVVSVVVVVD

pLDDT: mean 94.29, std 6.99, range [40.03, 98.88]

Solvent-accessible surface area (backbone atoms only — not comparable to full-atom values): 19827 Å² total; per-residue (Å²): 109,63,45,31,50,52,42,48,43,72,76,34,78,64,53,72,67,53,51,51,53,51,60,72,58,43,44,81,46,76,43,56,56,72,36,67,73,31,44,60,79,39,84,64,64,43,30,35,36,23,47,34,41,37,35,39,29,29,35,76,55,97,88,37,77,40,35,76,49,73,43,36,58,28,31,73,50,60,48,62,41,35,71,75,66,74,38,59,22,77,43,31,29,30,25,74,29,59,28,36,28,36,36,28,42,43,68,55,52,50,49,42,31,75,72,32,51,56,51,11,41,41,52,22,48,56,28,44,50,52,29,48,50,54,55,48,49,56,50,41,68,75,72,45,55,69,67,57,50,52,55,52,43,44,67,76,34,70,74,43,71,82,71,49,62,60,58,54,53,16,37,51,72,70,48,52,52,68,58,48,53,50,51,54,53,57,66,76,97,110,64,45,32,50,52,41,48,43,72,76,34,77,64,52,72,67,54,52,51,53,51,60,72,58,43,44,82,45,77,43,56,56,71,35,68,72,31,44,60,77,39,84,66,64,42,32,36,36,24,47,36,40,37,36,40,28,30,36,76,54,96,86,38,75,40,35,75,49,72,43,37,59,28,31,74,50,61,50,62,40,35,70,75,64,74,38,58,22,77,42,34,28,31,25,73,30,60,27,36,28,35,38,29,42,44,68,57,52,51,49,43,32,75,73,32,50,55,51,12,42,40,50,21,50,55,29,44,52,50,29,48,51,55,56,50,50,54,50,42,69,75,72,44,55,72,67,56,50,51,55,51,43,43,68,76,35,69,75,42,71,82,71,48,63,61,60,53,51,16,37,51,71,71,48,50,52,68,58,48,52,50,50,53,53,57,66,75,98

InterPro domains:
  IPR000595 Cyclic nucleotide-binding domain [PF00027] (30-116)
  IPR000595 Cyclic nucleotide-binding domain [cd00038] (14-120)
  IPR014710 RmlC-like jelly roll fold [G3DSA:2.60.120.10] (1-139)
  IPR018490 Cyclic nucleotide-binding domain superfamily [SSF51206] (15-134)

Nearest PDB structures (foldseek):
  4cyd-assembly2_A  TM=8.610E-01  e=2.394E-11  Corynebacterium glutamicum
  4cyd-assembly1_D  TM=8.573E-01  e=1.046E-10  Corynebacterium glutamicum
  4byy-assembly1_B  TM=8.007E-01  e=6.017E-11  Corynebacterium glutamicum
  7wm2-assembly1_B  TM=7.562E-01  e=2.481E-08  Arabidopsis thaliana
  5w5b-assembly1_A  TM=6.912E-01  e=2.063E-08  Mycobacterium tuberculosis CDC1551

Organism: NCBI:txid997887